Protein AF-A0A0S7EHU3-F1 (afdb_monomer)

Organism: NCBI:txid188132

Mean predicted aligned error: 14.18 Å

Secondary structure (DSSP, 8-state):
---------BTTBPPPHHHHHHHTT-TT-SSPPPP---HHHHHHHHHHHHHHH---EEEEEEEE-TT--SHHHHHT-----HHHHHHHHHH-EEEE-TT--S--TT--SSS-BTBSEEEEEEETTEEEEEEETTTSPP-SS-TT-HHHHHHHHT-SEEEEEE-S-TT-----GGGS--SS-EEEEE-S-----

Nearest PDB structures (foldseek):
  1srq-assembly2_C  TM=7.674E-01  e=7.556E-18  Homo sapiens
  1srq-assembly1_A  TM=7.261E-01  e=3.822E-17  Homo sapiens
  3brw-assembly1_A  TM=7.579E-01  e=2.199E-15  Homo sapiens
  6ssh-assembly1_A  TM=8.659E-01  e=1.624E-13  Thermochaetoides thermophila
  3brw-assembly3_C  TM=7.302E-01  e=1.832E-14  Homo sapiens

Structure (mmCIF, N/CA/C/O backbone):
data_AF-A0A0S7EHU3-F1
#
_entry.id   AF-A0A0S7EHU3-F1
#
loop_
_atom_site.group_PDB
_atom_site.id
_atom_site.type_symbol
_atom_site.label_atom_id
_atom_site.label_alt_id
_atom_site.label_comp_id
_atom_site.label_asym_id
_atom_site.label_entity_id
_atom_site.label_seq_id
_atom_site.pdbx_PDB_ins_code
_atom_site.Cartn_x
_atom_site.Cartn_y
_atom_site.Cartn_z
_atom_site.occupancy
_atom_site.B_iso_or_equiv
_atom_site.auth_seq_id
_atom_site.auth_comp_id
_atom_site.auth_asym_id
_atom_site.auth_atom_id
_atom_site.pdbx_PDB_model_num
ATOM 1 N N . GLY A 1 1 ? 2.668 16.933 -26.921 1.00 34.78 1 GLY A N 1
ATOM 2 C CA . GLY A 1 1 ? 2.572 15.826 -27.887 1.00 34.78 1 GLY A CA 1
ATOM 3 C C . GLY A 1 1 ? 3.973 15.394 -28.240 1.00 34.78 1 GLY A C 1
ATOM 4 O O . GLY A 1 1 ? 4.730 16.226 -28.718 1.00 34.78 1 GLY A O 1
ATOM 5 N N . THR A 1 2 ? 4.342 14.159 -27.922 1.00 33.97 2 THR A N 1
ATOM 6 C CA . THR A 1 2 ? 5.696 13.630 -28.143 1.00 33.97 2 THR A CA 1
ATOM 7 C C . THR A 1 2 ? 5.840 13.211 -29.603 1.00 33.97 2 THR A C 1
ATOM 9 O O . THR A 1 2 ? 5.026 12.436 -30.105 1.00 33.97 2 THR A O 1
ATOM 12 N N . LEU A 1 3 ? 6.841 13.743 -30.306 1.00 41.41 3 LEU A N 1
ATOM 13 C CA . LEU A 1 3 ? 7.109 13.380 -31.695 1.00 41.41 3 LEU A CA 1
ATOM 14 C C . LEU A 1 3 ? 7.864 12.044 -31.700 1.00 41.41 3 LEU A C 1
ATOM 16 O O . LEU A 1 3 ? 9.042 11.993 -31.357 1.00 41.41 3 LEU A O 1
ATOM 20 N N . LYS A 1 4 ? 7.185 10.945 -32.042 1.00 47.75 4 LYS A N 1
ATOM 21 C CA . LYS A 1 4 ? 7.830 9.634 -32.192 1.00 47.75 4 LYS A CA 1
ATOM 22 C C . LYS A 1 4 ? 8.586 9.612 -33.522 1.00 47.75 4 LYS A C 1
ATOM 24 O O . LYS A 1 4 ? 7.999 9.369 -34.574 1.00 47.75 4 LYS A O 1
ATOM 29 N N . ILE A 1 5 ? 9.881 9.908 -33.482 1.00 59.03 5 ILE A N 1
ATOM 30 C CA . ILE A 1 5 ? 10.769 9.772 -34.641 1.00 59.03 5 ILE A CA 1
ATOM 31 C C . ILE A 1 5 ? 11.189 8.305 -34.703 1.00 59.03 5 ILE A C 1
ATOM 33 O O . ILE A 1 5 ? 11.862 7.812 -33.805 1.00 59.03 5 ILE A O 1
ATOM 37 N N . SER A 1 6 ? 10.749 7.593 -35.738 1.00 54.97 6 SER A N 1
ATOM 38 C CA . SER A 1 6 ? 11.141 6.203 -35.982 1.00 54.97 6 SER A CA 1
ATOM 39 C C . SER A 1 6 ? 11.985 6.137 -37.248 1.00 54.97 6 SER A C 1
ATOM 41 O O . SER A 1 6 ? 11.599 6.659 -38.294 1.00 54.97 6 SER A O 1
ATOM 43 N N . LEU A 1 7 ? 13.165 5.528 -37.141 1.00 63.34 7 LEU A N 1
ATOM 44 C CA . LEU A 1 7 ? 14.037 5.285 -38.283 1.00 63.34 7 LEU A CA 1
ATOM 45 C C . LEU A 1 7 ? 13.820 3.856 -38.780 1.00 63.34 7 LEU A C 1
ATOM 47 O O . LEU A 1 7 ? 13.763 2.937 -37.962 1.00 63.34 7 LEU A O 1
ATOM 51 N N . PRO A 1 8 ? 13.703 3.638 -40.098 1.00 60.06 8 PRO A N 1
ATOM 52 C CA . PRO A 1 8 ? 13.542 2.300 -40.642 1.00 60.06 8 PRO A CA 1
ATOM 53 C C . PRO A 1 8 ? 14.805 1.477 -40.367 1.00 60.06 8 PRO A C 1
ATOM 55 O O . PRO A 1 8 ? 15.879 1.761 -40.901 1.00 60.06 8 PRO A O 1
ATOM 58 N N . TYR A 1 9 ? 14.670 0.450 -39.530 1.00 60.47 9 TYR A N 1
ATOM 59 C CA . TYR A 1 9 ? 15.732 -0.510 -39.260 1.00 60.47 9 TYR A CA 1
ATOM 60 C C . TYR A 1 9 ? 15.777 -1.559 -40.376 1.00 60.47 9 TYR A C 1
ATOM 62 O O . TYR A 1 9 ? 14.775 -2.213 -40.664 1.00 60.47 9 TYR A O 1
ATOM 70 N N . SER A 1 10 ? 16.942 -1.724 -41.005 1.00 63.16 10 SER A N 1
ATOM 71 C CA . SER A 1 10 ? 17.209 -2.825 -41.930 1.00 63.16 10 SER A CA 1
ATOM 72 C C . SER A 1 10 ? 18.487 -3.544 -41.498 1.00 63.16 10 SER A C 1
ATOM 74 O O . SER A 1 10 ? 19.539 -2.904 -41.439 1.00 63.16 10 SER A O 1
ATOM 76 N N . PRO A 1 11 ? 18.446 -4.862 -41.247 1.00 57.62 11 PRO A N 1
ATOM 77 C CA . PRO A 1 11 ? 19.604 -5.612 -40.760 1.00 57.62 11 PRO A CA 1
ATOM 78 C C . PRO A 1 11 ? 20.763 -5.674 -41.769 1.00 57.62 11 PRO A C 1
ATOM 80 O O . PRO A 1 11 ? 21.893 -5.964 -41.391 1.00 57.62 11 PRO A O 1
ATOM 83 N N . THR A 1 12 ? 20.514 -5.376 -43.047 1.00 66.62 12 THR A N 1
ATOM 84 C CA . THR A 1 12 ? 21.532 -5.364 -44.111 1.00 66.62 12 THR A CA 1
ATOM 85 C C . THR A 1 12 ? 22.048 -3.969 -44.456 1.00 66.62 12 THR A C 1
ATOM 87 O O . THR A 1 12 ? 22.964 -3.843 -45.268 1.00 66.62 12 THR A O 1
ATOM 90 N N . LYS A 1 13 ? 21.475 -2.907 -43.873 1.00 63.84 13 LYS A N 1
ATOM 91 C CA . LYS A 1 13 ? 21.792 -1.522 -44.234 1.00 63.84 13 LYS A CA 1
ATOM 92 C C . LYS A 1 13 ? 22.143 -0.718 -42.988 1.00 63.84 13 LYS A C 1
ATOM 94 O O . LYS A 1 13 ? 21.270 -0.320 -42.225 1.00 63.84 13 LYS A O 1
ATOM 99 N N . THR A 1 14 ? 23.430 -0.441 -42.810 1.00 65.75 14 THR A N 1
ATOM 100 C CA . THR A 1 14 ? 23.908 0.465 -41.765 1.00 65.75 14 THR A CA 1
ATOM 101 C C . THR A 1 14 ? 23.472 1.896 -42.082 1.00 65.75 14 THR A C 1
ATOM 103 O O . THR A 1 14 ? 23.727 2.428 -43.165 1.00 65.75 14 THR A O 1
ATOM 106 N N . LEU A 1 15 ? 22.766 2.526 -41.142 1.00 66.94 15 LEU A N 1
ATOM 107 C CA . LEU A 1 15 ? 22.404 3.935 -41.246 1.00 66.94 15 LEU A CA 1
ATOM 108 C C . LEU A 1 15 ? 23.631 4.788 -40.921 1.00 66.94 15 LEU A C 1
ATOM 110 O O . LEU A 1 15 ? 24.285 4.588 -39.900 1.00 66.94 15 LEU A O 1
ATOM 114 N N . SER A 1 16 ? 23.946 5.752 -41.787 1.00 71.88 16 SER A N 1
ATOM 115 C CA . SER A 1 16 ? 25.001 6.719 -41.483 1.00 71.88 16 SER A CA 1
ATOM 116 C C . SER A 1 16 ? 24.527 7.693 -40.403 1.00 71.88 16 SER A C 1
ATOM 118 O O . SER A 1 16 ? 23.357 8.083 -40.388 1.00 71.88 16 SER A O 1
ATOM 120 N N . VAL A 1 17 ? 25.449 8.163 -39.559 1.00 67.25 17 VAL A N 1
ATOM 121 C CA . VAL A 1 17 ? 25.186 9.208 -38.551 1.00 67.25 17 VAL A CA 1
ATOM 122 C C . VAL A 1 17 ? 24.502 10.428 -39.187 1.00 67.25 17 VAL A C 1
ATOM 124 O O . VAL A 1 17 ? 23.547 10.969 -38.641 1.00 67.25 17 VAL A O 1
ATOM 127 N N . LYS A 1 18 ? 24.908 10.804 -40.406 1.00 68.75 18 LYS A N 1
ATOM 128 C CA . LYS A 1 18 ? 24.307 11.910 -41.165 1.00 68.75 18 LYS A CA 1
ATOM 129 C C . LYS A 1 18 ? 22.832 11.667 -41.511 1.00 68.75 18 LYS A C 1
ATOM 131 O O . LYS A 1 18 ? 22.027 12.590 -41.440 1.00 68.75 18 LYS A O 1
ATOM 136 N N . SER A 1 19 ? 22.474 10.436 -41.871 1.00 69.44 19 SER A N 1
ATOM 137 C CA . SER A 1 19 ? 21.094 10.050 -42.195 1.00 69.44 19 SER A CA 1
ATOM 138 C C . SER A 1 19 ? 20.192 10.053 -40.958 1.00 69.44 19 SER A C 1
ATOM 140 O O . SER A 1 19 ? 19.049 10.490 -41.043 1.00 69.44 19 SER A O 1
ATOM 142 N N . ILE A 1 20 ? 20.720 9.608 -39.814 1.00 71.94 20 ILE A N 1
ATOM 143 C CA . ILE A 1 20 ? 20.025 9.609 -38.518 1.00 71.94 20 ILE A CA 1
ATOM 144 C C . ILE A 1 20 ? 19.728 11.051 -38.079 1.00 71.94 20 ILE A C 1
ATOM 146 O O . ILE A 1 20 ? 18.589 11.384 -37.766 1.00 71.94 20 ILE A O 1
ATOM 150 N N . LEU A 1 21 ? 20.736 11.928 -38.126 1.00 70.56 21 LEU A N 1
ATOM 151 C CA . LEU A 1 21 ? 2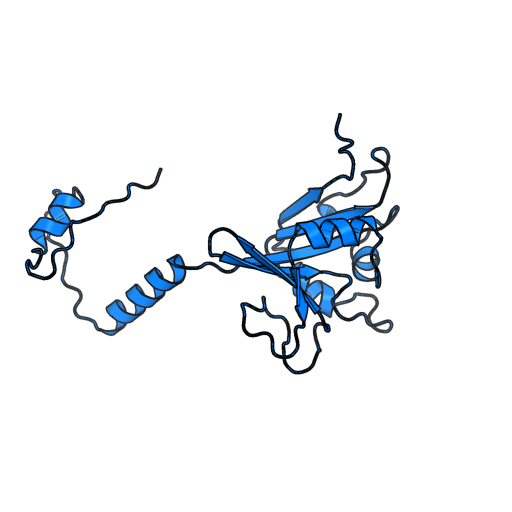0.616 13.327 -37.697 1.00 70.56 21 LEU A CA 1
ATOM 152 C C . LEU A 1 21 ? 19.673 14.148 -38.585 1.00 70.56 21 LEU A C 1
ATOM 154 O O . LEU A 1 21 ? 18.888 14.945 -38.076 1.00 70.56 21 LEU A O 1
ATOM 158 N N . SER A 1 22 ? 19.716 13.927 -39.901 1.00 70.56 22 SER A N 1
ATOM 159 C CA . SER A 1 22 ? 18.818 14.601 -40.846 1.00 70.56 22 SER A CA 1
ATOM 160 C C . SER A 1 22 ? 17.351 14.236 -40.590 1.00 70.56 22 SER A C 1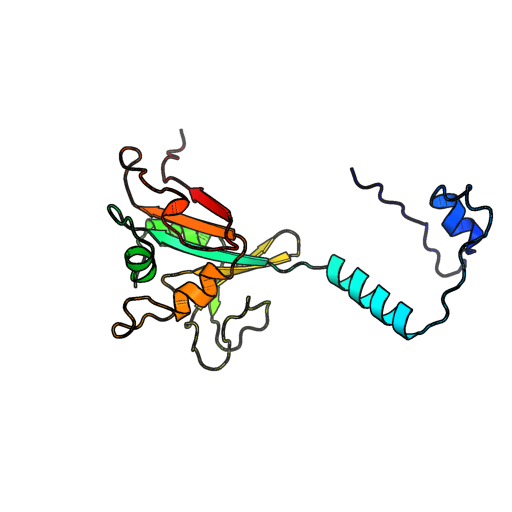
ATOM 162 O O . SER A 1 22 ? 16.487 15.107 -40.579 1.00 70.56 22 SER A O 1
ATOM 164 N N . ALA A 1 23 ? 17.064 12.971 -40.272 1.00 70.38 23 ALA A N 1
ATOM 165 C CA . ALA A 1 23 ? 15.715 12.533 -39.917 1.00 70.38 23 ALA A CA 1
ATOM 166 C C . ALA A 1 23 ? 15.222 13.076 -38.558 1.00 70.38 23 ALA A C 1
ATOM 168 O O . ALA A 1 23 ? 14.020 13.092 -38.301 1.00 70.38 23 ALA A O 1
ATOM 169 N N . MET A 1 24 ? 16.132 13.564 -37.709 1.00 67.94 24 MET A N 1
ATOM 170 C CA . MET A 1 24 ? 15.817 14.269 -36.464 1.00 67.94 24 MET A CA 1
ATOM 171 C C . MET A 1 24 ? 15.656 15.793 -36.644 1.00 67.94 24 MET A C 1
ATOM 173 O O . MET A 1 24 ? 15.546 16.507 -35.650 1.00 67.94 24 MET A O 1
ATOM 177 N N . ASN A 1 25 ? 15.635 16.311 -37.885 1.00 66.75 25 ASN A N 1
ATOM 178 C CA . ASN A 1 25 ? 15.625 17.751 -38.201 1.00 66.75 25 ASN A CA 1
ATOM 179 C C . ASN A 1 25 ? 16.792 18.532 -37.553 1.00 66.75 25 ASN A C 1
ATOM 181 O O . ASN A 1 25 ? 16.680 19.726 -37.260 1.00 66.75 25 ASN A O 1
ATOM 185 N N . MET A 1 26 ? 17.935 17.876 -37.325 1.00 62.19 26 MET A N 1
ATOM 186 C CA . MET A 1 26 ? 19.118 18.464 -36.682 1.00 62.19 26 MET A CA 1
ATOM 187 C C . MET A 1 26 ? 20.068 19.133 -37.694 1.00 62.19 26 MET A C 1
ATOM 189 O O . MET A 1 26 ? 21.277 18.916 -37.662 1.00 62.19 26 MET A O 1
ATOM 193 N N . ASP A 1 27 ? 19.550 19.976 -38.592 1.00 57.69 27 ASP A N 1
ATOM 194 C CA . ASP A 1 27 ? 20.344 20.600 -39.670 1.00 57.69 27 ASP A CA 1
ATOM 195 C C . ASP A 1 27 ? 21.148 21.849 -39.231 1.00 57.69 27 ASP A C 1
ATOM 197 O O . ASP A 1 27 ? 21.844 22.459 -40.040 1.00 57.69 27 ASP A O 1
ATOM 201 N N . ARG A 1 28 ? 21.057 22.272 -37.958 1.00 56.81 28 ARG A N 1
ATOM 202 C CA . ARG A 1 28 ? 21.498 23.613 -37.499 1.00 56.81 28 ARG A CA 1
ATOM 203 C C . ARG A 1 28 ? 22.757 23.685 -36.626 1.00 56.81 28 ARG A C 1
ATOM 205 O O . ARG A 1 28 ? 23.086 24.771 -36.155 1.00 56.81 28 ARG A O 1
ATOM 212 N N . PHE A 1 29 ? 23.482 22.596 -36.388 1.00 57.06 29 PHE A N 1
ATOM 213 C CA . PHE A 1 29 ? 24.714 22.672 -35.590 1.00 57.06 29 PHE A CA 1
ATOM 214 C C . PHE A 1 29 ? 25.943 22.960 -36.471 1.00 57.06 29 PHE A C 1
ATOM 216 O O . PHE A 1 29 ? 26.382 22.100 -37.227 1.00 57.06 29 PHE A O 1
ATOM 223 N N . GLU A 1 30 ? 26.545 24.150 -36.329 1.00 55.94 30 GLU A N 1
ATOM 224 C CA . GLU A 1 30 ? 27.802 24.535 -37.013 1.00 55.94 30 GLU A CA 1
ATOM 225 C C . GLU A 1 30 ? 29.002 23.642 -36.640 1.00 55.94 30 GLU A C 1
ATOM 227 O O . GLU A 1 30 ? 29.988 23.559 -37.371 1.00 55.94 30 GLU A O 1
ATOM 232 N N . LYS A 1 31 ? 28.922 22.947 -35.500 1.00 59.84 31 LYS A N 1
ATOM 233 C CA . LYS A 1 31 ? 29.863 21.906 -35.078 1.00 59.84 31 LYS A CA 1
ATOM 234 C C . LYS A 1 31 ? 29.068 20.618 -34.927 1.00 59.84 31 LYS A C 1
ATOM 236 O O . LYS A 1 31 ? 28.220 20.540 -34.043 1.00 59.84 31 LYS A O 1
ATOM 241 N N . GLY A 1 32 ? 29.320 19.645 -35.803 1.00 59.12 32 GLY A N 1
ATOM 242 C CA . GLY A 1 32 ? 28.636 18.352 -35.775 1.00 59.12 32 GLY A CA 1
ATOM 243 C C . GLY A 1 32 ? 28.710 17.678 -34.396 1.00 59.12 32 GLY A C 1
ATOM 244 O O . GLY A 1 32 ? 29.596 18.005 -33.596 1.00 59.12 32 GLY A O 1
ATOM 245 N N . PRO A 1 33 ? 27.784 16.751 -34.096 1.00 59.66 33 PRO A N 1
ATOM 246 C CA . PRO A 1 33 ? 27.787 16.046 -32.822 1.00 59.66 33 PRO A CA 1
ATOM 247 C C . PRO A 1 33 ? 29.137 15.364 -32.610 1.00 59.66 33 PRO A C 1
ATOM 249 O O . PRO A 1 33 ? 29.688 14.742 -33.521 1.00 59.66 33 PRO A O 1
ATOM 252 N N . ARG A 1 34 ? 29.693 15.526 -31.408 1.00 67.25 34 ARG A N 1
ATOM 253 C CA . ARG A 1 34 ? 30.931 14.846 -31.034 1.00 67.25 34 ARG A CA 1
ATOM 254 C C . ARG A 1 34 ? 30.598 13.412 -30.682 1.00 67.25 34 ARG A C 1
ATOM 256 O O . ARG A 1 34 ? 29.720 13.166 -29.862 1.00 67.25 34 ARG A O 1
ATOM 263 N N . GLU A 1 35 ? 31.324 12.490 -31.289 1.00 66.00 35 GLU A N 1
ATOM 264 C CA . GLU A 1 35 ? 31.256 11.088 -30.922 1.00 66.00 35 GLU A CA 1
ATOM 265 C C . GLU A 1 35 ? 31.754 10.918 -29.482 1.00 66.00 35 GLU A C 1
ATOM 267 O O . GLU A 1 35 ? 32.859 11.343 -29.135 1.00 66.00 35 GLU A O 1
ATOM 272 N N . ILE A 1 36 ? 30.913 10.335 -28.628 1.00 69.44 36 ILE A N 1
ATOM 273 C CA . ILE A 1 36 ? 31.276 9.987 -27.257 1.00 69.44 36 ILE A CA 1
ATOM 274 C C . ILE A 1 36 ? 31.593 8.493 -27.245 1.00 69.44 36 ILE A C 1
ATOM 276 O O . ILE A 1 36 ? 30.702 7.650 -27.200 1.00 69.44 36 ILE A O 1
ATOM 280 N N . LEU A 1 37 ? 32.886 8.172 -27.289 1.00 72.62 37 LEU A N 1
ATOM 281 C CA . LEU A 1 37 ? 33.398 6.797 -27.246 1.00 72.62 37 LEU A CA 1
ATOM 282 C C . LEU A 1 37 ? 33.610 6.279 -25.816 1.00 72.62 37 LEU A C 1
ATOM 284 O O . LEU A 1 37 ? 34.194 5.216 -25.634 1.00 72.62 37 LEU A O 1
ATOM 288 N N . ASN A 1 38 ? 33.191 7.035 -24.795 1.00 81.19 38 ASN A N 1
ATOM 289 C CA . ASN A 1 38 ? 33.353 6.606 -23.412 1.00 81.19 38 ASN A CA 1
ATOM 290 C C . ASN A 1 38 ? 32.360 5.462 -23.109 1.00 81.19 38 ASN A C 1
ATOM 292 O O . ASN A 1 38 ? 31.150 5.711 -23.106 1.00 81.19 38 ASN A O 1
ATOM 296 N N . PRO A 1 39 ? 32.843 4.236 -22.837 1.00 75.56 39 PRO A N 1
ATOM 297 C CA . PRO A 1 39 ? 31.981 3.087 -22.575 1.00 75.56 39 PRO A CA 1
ATOM 298 C C . PRO A 1 39 ? 31.135 3.245 -21.303 1.00 75.56 39 PRO A C 1
ATOM 300 O O . PRO A 1 39 ? 30.056 2.663 -21.226 1.00 75.56 39 PRO A O 1
ATOM 303 N N . GLU A 1 40 ? 31.568 4.053 -20.327 1.00 79.88 40 GLU A N 1
ATOM 304 C CA . GLU A 1 40 ? 30.763 4.337 -19.131 1.00 79.88 40 GLU A CA 1
ATOM 305 C C . GLU A 1 40 ? 29.523 5.164 -19.478 1.00 79.88 40 GLU A C 1
ATOM 307 O O . GLU A 1 40 ? 28.430 4.840 -19.032 1.00 79.88 40 GLU A O 1
ATOM 312 N N . ILE A 1 41 ? 29.651 6.142 -20.381 1.00 81.25 41 ILE A N 1
ATOM 313 C CA . ILE A 1 41 ? 28.514 6.964 -20.824 1.00 81.25 41 ILE A CA 1
ATOM 314 C C . ILE A 1 41 ? 27.510 6.128 -21.627 1.00 81.25 41 ILE A C 1
ATOM 316 O O . ILE A 1 41 ? 26.307 6.336 -21.514 1.00 81.25 41 ILE A O 1
ATOM 320 N N . GLN A 1 42 ? 27.979 5.164 -22.423 1.00 74.69 42 GLN A N 1
ATOM 321 C CA . GLN A 1 42 ? 27.086 4.248 -23.143 1.00 74.69 42 GLN A CA 1
ATOM 322 C C . GLN A 1 42 ? 26.302 3.350 -22.182 1.00 74.69 42 GLN A C 1
ATOM 324 O O . GLN A 1 42 ? 25.115 3.114 -22.392 1.00 74.69 42 GLN A O 1
ATOM 329 N N . LYS A 1 43 ? 26.952 2.885 -21.110 1.00 76.19 43 LYS A N 1
ATOM 330 C CA . LYS A 1 43 ? 26.295 2.125 -20.048 1.00 76.19 43 LYS A CA 1
ATOM 331 C C . LYS A 1 43 ? 25.26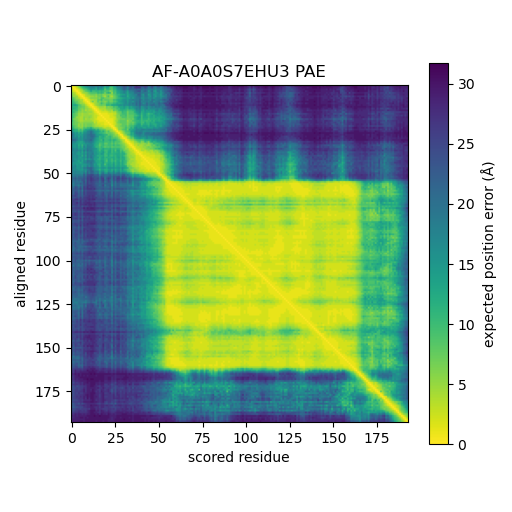9 2.981 -19.302 1.00 76.19 43 LYS A C 1
ATOM 333 O O . LYS A 1 43 ? 24.155 2.517 -19.089 1.00 76.19 43 LYS A O 1
ATOM 338 N N . ASP A 1 44 ? 25.612 4.220 -18.961 1.00 79.56 44 ASP A N 1
ATOM 339 C CA . ASP A 1 44 ? 24.700 5.146 -18.284 1.00 79.56 44 ASP A CA 1
ATOM 340 C C . ASP A 1 44 ? 23.490 5.501 -19.162 1.00 79.56 44 ASP A C 1
ATOM 342 O O . ASP A 1 44 ? 22.367 5.548 -18.670 1.00 79.56 44 ASP A O 1
ATOM 346 N N . LEU A 1 45 ? 23.688 5.687 -20.472 1.00 75.69 45 LEU A N 1
ATOM 347 C CA . LEU A 1 45 ? 22.600 5.913 -21.431 1.00 75.69 45 LEU A CA 1
ATOM 348 C C . LEU A 1 45 ? 21.662 4.709 -21.540 1.00 75.69 45 LEU A C 1
ATOM 350 O O . LEU A 1 45 ? 20.451 4.896 -21.552 1.00 75.69 45 LEU A O 1
ATOM 354 N N . LEU A 1 46 ? 22.207 3.491 -21.568 1.00 71.88 46 LEU A N 1
ATOM 355 C CA . LEU A 1 46 ? 21.399 2.271 -21.571 1.00 71.88 46 LEU A CA 1
ATOM 356 C C . LEU A 1 46 ? 20.551 2.167 -20.294 1.00 71.88 46 LEU A C 1
ATOM 358 O O . LEU A 1 46 ? 19.373 1.836 -20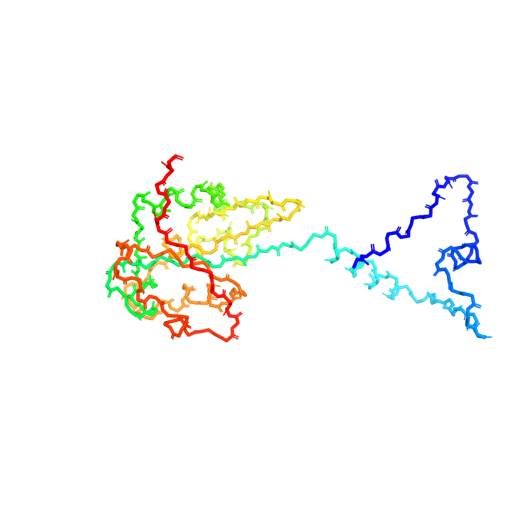.361 1.00 71.88 46 LEU A O 1
ATOM 362 N N . VAL A 1 47 ? 21.135 2.505 -19.138 1.00 72.06 47 VAL A N 1
ATOM 363 C CA . VAL A 1 47 ? 20.418 2.556 -17.854 1.00 72.06 47 VAL A CA 1
ATOM 364 C C . VAL A 1 47 ? 19.309 3.613 -17.880 1.00 72.06 47 VAL A C 1
ATOM 366 O O . VAL A 1 47 ? 18.229 3.362 -17.354 1.00 72.06 47 VAL A O 1
ATOM 369 N N . LEU A 1 48 ? 19.544 4.778 -18.492 1.00 67.44 48 LEU A N 1
ATOM 370 C CA . LEU A 1 48 ? 18.530 5.828 -18.642 1.00 67.44 48 LEU A CA 1
ATOM 371 C C . LEU A 1 48 ? 17.382 5.403 -19.573 1.00 67.44 48 LEU A C 1
ATOM 373 O O . LEU A 1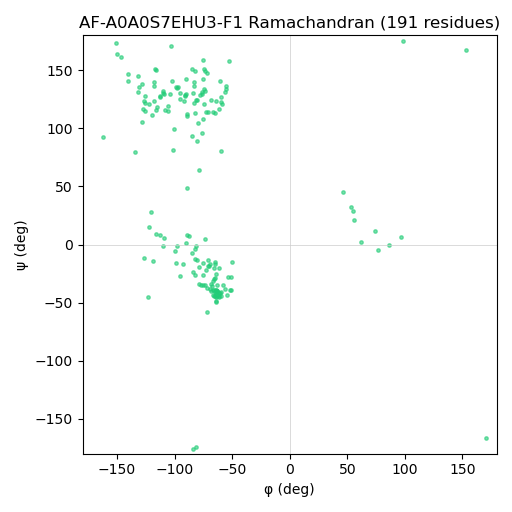 48 ? 16.223 5.619 -19.232 1.00 67.44 48 LEU A O 1
ATOM 377 N N . GLU A 1 49 ? 17.678 4.767 -20.710 1.00 65.00 49 GLU A N 1
ATOM 378 C CA . GLU A 1 49 ? 16.651 4.222 -21.614 1.00 65.00 49 GLU A CA 1
ATOM 379 C C . GLU A 1 49 ? 15.846 3.093 -20.947 1.00 65.00 49 GLU A C 1
ATOM 381 O O . GLU A 1 49 ? 14.626 3.026 -21.089 1.00 65.00 49 GLU A O 1
ATOM 386 N N . GLU A 1 50 ? 16.499 2.226 -20.171 1.00 61.44 50 GLU A N 1
ATOM 387 C CA . GLU A 1 50 ? 15.832 1.158 -19.419 1.00 61.44 50 GLU A CA 1
ATOM 388 C C . GLU A 1 50 ? 14.965 1.718 -18.275 1.00 61.44 50 GLU A C 1
ATOM 390 O O . GLU A 1 50 ? 13.874 1.206 -18.016 1.00 61.44 50 GLU A O 1
ATOM 395 N N . GLN A 1 51 ? 15.379 2.829 -17.649 1.00 55.44 51 GLN A N 1
ATOM 396 C CA . GLN A 1 51 ? 14.560 3.575 -16.685 1.00 55.44 51 GLN A CA 1
ATOM 397 C C . GLN A 1 51 ? 13.301 4.195 -17.314 1.00 55.44 51 GLN A C 1
ATOM 399 O O . GLN A 1 51 ? 12.287 4.317 -16.625 1.00 55.44 51 GLN A O 1
ATOM 404 N N . GLU A 1 52 ? 13.322 4.544 -18.604 1.00 54.88 52 GLU A N 1
ATOM 405 C CA . GLU A 1 52 ? 12.116 4.955 -19.339 1.00 54.88 52 GLU A CA 1
ATOM 406 C C . GLU A 1 52 ? 11.196 3.764 -19.693 1.00 54.88 52 GLU A C 1
ATOM 408 O O . GLU A 1 52 ? 10.020 3.969 -20.002 1.00 54.88 52 GLU A O 1
ATOM 413 N N . GLY A 1 53 ? 11.696 2.521 -19.623 1.00 51.28 53 GLY A N 1
ATOM 414 C CA . GLY A 1 53 ? 11.039 1.315 -20.144 1.00 51.28 53 GLY A CA 1
ATOM 415 C C . GLY A 1 53 ? 10.002 0.638 -19.239 1.00 51.28 53 GLY A C 1
ATOM 416 O O . GLY A 1 53 ? 9.114 -0.038 -19.752 1.00 51.28 53 GLY A O 1
ATOM 417 N N . SER A 1 54 ? 10.057 0.819 -17.917 1.00 55.91 54 SER A N 1
ATOM 418 C CA . SER A 1 54 ? 8.996 0.365 -17.003 1.00 55.91 54 SER A CA 1
ATOM 419 C C . SER A 1 54 ? 9.099 1.078 -15.660 1.00 55.91 54 SER A C 1
ATOM 421 O O . SER A 1 54 ? 9.810 0.653 -14.748 1.00 55.91 54 SER A O 1
ATOM 423 N N . VAL A 1 55 ? 8.378 2.188 -15.519 1.00 76.00 55 VAL A N 1
ATOM 424 C CA . VAL A 1 55 ? 8.228 2.835 -14.214 1.00 76.00 55 VAL A CA 1
ATOM 425 C C . VAL A 1 55 ? 7.242 1.994 -13.406 1.00 76.00 55 VAL A C 1
ATOM 427 O O . VAL A 1 55 ? 6.059 1.955 -13.726 1.00 76.00 55 VAL A O 1
ATOM 430 N N . ASN A 1 56 ? 7.723 1.275 -12.397 1.00 89.12 56 ASN A N 1
ATOM 431 C CA . ASN A 1 56 ? 6.851 0.582 -11.454 1.00 89.12 56 ASN A CA 1
ATOM 432 C C . ASN A 1 56 ? 6.392 1.566 -10.375 1.00 89.12 56 ASN A C 1
ATOM 434 O O . ASN A 1 56 ? 7.175 2.395 -9.902 1.00 89.12 56 ASN A O 1
ATOM 438 N N . PHE A 1 57 ? 5.128 1.473 -9.977 1.00 91.31 57 PHE A N 1
ATOM 439 C CA . PHE A 1 57 ? 4.507 2.426 -9.067 1.00 91.31 57 PHE A CA 1
ATOM 440 C C . PHE A 1 57 ? 4.097 1.768 -7.760 1.00 91.31 57 PHE A C 1
ATOM 442 O O . PHE A 1 57 ? 3.745 0.590 -7.696 1.00 91.31 57 PHE A O 1
ATOM 449 N N . LYS A 1 58 ? 4.108 2.572 -6.704 1.00 94.12 58 LYS A N 1
ATOM 450 C CA . LYS A 1 58 ? 3.575 2.199 -5.403 1.00 94.12 58 LYS A CA 1
ATOM 451 C C . LYS A 1 58 ? 2.613 3.269 -4.915 1.00 94.12 58 LYS A C 1
ATOM 453 O O . LYS A 1 58 ? 2.878 4.462 -5.085 1.00 94.12 58 LYS A O 1
ATOM 458 N N . PHE A 1 59 ? 1.506 2.823 -4.344 1.00 95.00 59 PHE A N 1
ATOM 459 C CA . PHE A 1 59 ? 0.419 3.681 -3.900 1.00 95.00 59 PHE A CA 1
ATOM 460 C C . PHE A 1 59 ? 0.020 3.313 -2.480 1.00 95.00 59 PHE A C 1
ATOM 462 O O . PHE A 1 59 ? -0.165 2.137 -2.168 1.00 95.00 59 PHE A O 1
ATOM 469 N N . GLY A 1 60 ? -0.175 4.321 -1.640 1.00 96.06 60 GLY A N 1
ATOM 470 C CA . GLY A 1 60 ? -0.774 4.120 -0.332 1.00 96.06 60 GLY A CA 1
ATOM 471 C C . GLY A 1 60 ? -2.276 3.898 -0.469 1.00 96.06 60 GLY A C 1
ATOM 472 O O . GLY A 1 60 ? -2.925 4.560 -1.278 1.00 96.06 60 GLY A O 1
ATOM 473 N N . VAL A 1 61 ? -2.851 3.017 0.345 1.00 96.06 61 VAL A N 1
ATOM 474 C CA . VAL A 1 61 ? -4.305 2.899 0.507 1.00 96.06 61 VAL A CA 1
ATOM 475 C C . VAL A 1 61 ? -4.623 2.977 1.992 1.00 96.06 61 VAL A C 1
ATOM 477 O O . VAL A 1 61 ? -4.190 2.128 2.771 1.00 96.06 61 VAL A O 1
ATOM 480 N N . LEU A 1 62 ? -5.362 4.008 2.390 1.00 95.00 62 LEU A N 1
ATOM 481 C CA . LEU A 1 62 ? -5.736 4.264 3.774 1.00 95.00 62 LEU A CA 1
ATOM 482 C C . LEU A 1 62 ? -7.242 4.093 3.948 1.00 95.00 62 LEU A C 1
ATOM 484 O O . LEU A 1 62 ? -8.028 4.711 3.236 1.00 95.00 62 LEU A O 1
ATOM 488 N N . PHE A 1 63 ? -7.631 3.276 4.921 1.00 94.44 63 PHE A N 1
ATOM 489 C CA . PHE A 1 63 ? -9.024 3.116 5.319 1.00 94.44 63 PHE A CA 1
ATOM 490 C C . PHE A 1 63 ? -9.379 4.084 6.451 1.00 94.44 63 PHE A C 1
ATOM 492 O O . PHE A 1 63 ? -8.746 4.049 7.509 1.00 94.44 63 PHE A O 1
ATOM 499 N N . ALA A 1 64 ? -10.400 4.912 6.236 1.00 92.25 64 ALA A N 1
ATOM 500 C CA . ALA A 1 64 ? -10.946 5.842 7.215 1.00 92.25 64 ALA A CA 1
ATOM 501 C C . ALA A 1 64 ? -12.391 5.452 7.547 1.00 92.25 64 ALA A C 1
ATOM 503 O O . ALA A 1 64 ? -13.260 5.495 6.679 1.00 92.25 64 ALA A O 1
ATOM 504 N N . ARG A 1 65 ? -12.647 5.072 8.802 1.00 89.81 65 ARG A N 1
ATOM 505 C CA . ARG A 1 65 ? -14.003 4.793 9.295 1.00 89.81 65 ARG A CA 1
ATOM 506 C C . ARG A 1 65 ? -14.774 6.090 9.523 1.00 89.81 65 ARG A C 1
ATOM 508 O O . ARG A 1 65 ? -14.165 7.139 9.749 1.00 89.81 65 ARG A O 1
ATOM 515 N N . ASP A 1 66 ? -16.101 5.994 9.542 1.00 86.62 66 ASP A N 1
ATOM 516 C CA . ASP A 1 66 ? -16.957 7.143 9.835 1.00 86.62 66 ASP A CA 1
ATOM 517 C C . ASP A 1 66 ? -16.588 7.778 11.187 1.00 86.62 66 ASP A C 1
ATOM 519 O O . ASP A 1 66 ? -16.301 7.094 12.175 1.00 86.62 66 ASP A O 1
ATOM 523 N N . GLY A 1 67 ? -16.539 9.108 11.204 1.00 83.56 67 GLY A N 1
ATOM 524 C CA . GLY A 1 67 ? -16.156 9.901 12.372 1.00 83.56 67 GLY A CA 1
ATOM 525 C C . GLY A 1 67 ? -14.657 9.965 12.704 1.00 83.56 67 GLY A C 1
ATOM 526 O O . GLY A 1 67 ? -14.299 10.726 13.603 1.00 83.56 67 GLY A O 1
ATOM 527 N N . GLN A 1 68 ? -13.767 9.243 12.010 1.00 88.00 68 GLN A N 1
ATOM 528 C CA . GLN A 1 68 ? -12.315 9.386 12.213 1.00 88.00 68 GLN A CA 1
ATOM 529 C C . GLN A 1 68 ? -11.794 10.685 11.586 1.00 88.00 68 GLN A C 1
ATOM 531 O O . GLN A 1 68 ? -12.116 11.011 10.444 1.00 88.00 68 GLN A O 1
ATOM 536 N N . LEU A 1 69 ? -10.967 11.428 12.327 1.00 81.25 69 LEU A N 1
ATOM 537 C CA . LEU A 1 69 ? -10.481 12.756 11.914 1.00 81.25 69 LEU A CA 1
ATOM 538 C C . LEU A 1 69 ? -8.955 12.882 11.947 1.00 81.25 69 LEU A C 1
ATOM 540 O O . LEU A 1 69 ? -8.409 13.868 11.446 1.00 81.25 69 LEU A O 1
ATOM 544 N N . THR A 1 70 ? -8.263 11.911 12.543 1.00 84.12 70 THR A N 1
ATOM 545 C CA . THR A 1 70 ? -6.805 11.920 12.693 1.00 84.12 70 THR A CA 1
ATOM 546 C C . THR A 1 70 ? -6.152 10.763 11.945 1.00 84.12 70 THR A C 1
ATOM 548 O O . THR A 1 70 ? -6.735 9.692 11.776 1.00 84.12 70 THR A O 1
ATOM 551 N N . ASP A 1 71 ? -4.913 10.966 11.500 1.00 85.62 71 ASP A N 1
ATOM 552 C CA . ASP A 1 71 ? -4.110 9.912 10.880 1.00 85.62 71 ASP A CA 1
ATOM 553 C C . ASP A 1 71 ? -3.880 8.736 11.837 1.00 85.62 71 ASP A C 1
ATOM 555 O O . ASP A 1 71 ? -4.017 7.589 11.426 1.00 85.62 71 ASP A O 1
ATOM 559 N N . ASP A 1 72 ? -3.601 8.998 13.114 1.00 86.31 72 ASP A N 1
ATOM 560 C CA . ASP A 1 72 ? -3.437 7.965 14.145 1.00 86.31 72 ASP A CA 1
ATOM 561 C C . ASP A 1 72 ? -4.645 7.020 14.241 1.00 86.31 72 ASP A C 1
ATOM 563 O O . ASP A 1 72 ? -4.468 5.801 14.323 1.00 86.31 72 ASP A O 1
ATOM 567 N N . GLU A 1 73 ? -5.868 7.557 14.189 1.00 89.81 73 GLU A N 1
ATOM 568 C CA . GLU A 1 73 ? -7.100 6.758 14.188 1.00 89.81 73 GLU A CA 1
ATOM 569 C C . GLU A 1 73 ? -7.200 5.890 12.931 1.00 89.81 73 GLU A C 1
ATOM 571 O O . GLU A 1 73 ? -7.422 4.682 13.034 1.00 89.81 73 GLU A O 1
ATOM 576 N N . MET A 1 74 ? -6.972 6.482 11.756 1.00 92.31 74 MET A N 1
ATOM 577 C CA . MET A 1 74 ? -7.059 5.779 10.472 1.00 92.31 74 MET A CA 1
ATOM 578 C C . MET A 1 74 ? -6.002 4.669 10.349 1.00 92.31 74 MET A C 1
ATOM 580 O O . MET A 1 74 ? -6.305 3.537 9.969 1.00 92.31 74 MET A O 1
ATOM 584 N N . PHE A 1 75 ? -4.750 4.950 10.728 1.00 93.00 75 PHE A N 1
ATOM 585 C CA . PHE A 1 75 ? -3.662 3.967 10.702 1.00 93.00 75 PHE A CA 1
ATOM 586 C C . PHE A 1 75 ? -3.816 2.868 11.757 1.00 93.00 75 PHE A C 1
ATOM 588 O O . PHE A 1 75 ? -3.206 1.808 11.604 1.00 93.00 75 PHE A O 1
ATOM 595 N N . SER A 1 76 ? -4.627 3.081 12.795 1.00 93.88 76 SER A N 1
ATOM 596 C CA . SER A 1 76 ? -4.925 2.073 13.819 1.00 93.88 76 SER A CA 1
ATOM 597 C C . SER A 1 76 ? -6.024 1.088 13.409 1.00 93.88 76 SER A C 1
ATOM 599 O O . SER A 1 76 ? -6.281 0.135 14.141 1.00 93.88 76 SER A O 1
ATOM 601 N N . ASN A 1 77 ? -6.659 1.266 12.246 1.00 94.50 77 ASN A N 1
ATOM 602 C CA . ASN A 1 77 ? -7.658 0.322 11.750 1.00 94.50 77 ASN A CA 1
ATOM 603 C C . ASN A 1 77 ? -7.007 -1.028 11.403 1.00 94.50 77 ASN A C 1
ATOM 605 O O . ASN A 1 77 ? -6.195 -1.130 10.482 1.00 94.50 77 ASN A O 1
ATOM 609 N N . GLU A 1 78 ? -7.357 -2.079 12.146 1.00 94.00 78 GLU A N 1
ATOM 610 C CA . GLU A 1 78 ? -6.871 -3.445 11.895 1.00 94.00 78 GLU A CA 1
ATOM 611 C C . GLU A 1 78 ? -7.621 -4.120 10.740 1.00 94.00 78 GLU A C 1
ATOM 613 O O . GLU A 1 78 ? -7.030 -4.874 9.976 1.00 94.00 78 GLU A O 1
ATOM 618 N N . THR A 1 79 ? -8.909 -3.816 10.585 1.00 93.56 79 THR A N 1
ATOM 619 C CA . THR A 1 79 ? -9.787 -4.421 9.578 1.00 93.56 79 THR A CA 1
ATOM 620 C C . THR A 1 79 ? -10.580 -3.362 8.821 1.00 93.56 79 THR A C 1
ATOM 622 O O . THR A 1 79 ? -10.970 -2.332 9.388 1.00 93.56 79 THR A O 1
ATOM 625 N N . GLY A 1 80 ? -10.810 -3.635 7.536 1.00 92.25 80 GLY A N 1
ATOM 626 C CA . GLY A 1 80 ? -11.704 -2.865 6.678 1.00 92.25 80 GLY A CA 1
ATOM 627 C C . GLY A 1 80 ? -13.161 -3.303 6.806 1.00 92.25 80 GLY A C 1
ATOM 628 O O . GLY A 1 80 ? -13.491 -4.169 7.619 1.00 92.25 80 GLY A O 1
ATOM 629 N N . SER A 1 81 ? -14.022 -2.698 5.993 1.00 93.31 81 SER A N 1
ATOM 630 C CA . SER A 1 81 ? -15.412 -3.117 5.804 1.00 93.31 81 SER A CA 1
ATOM 631 C C . SER A 1 81 ? -15.616 -3.875 4.493 1.00 93.31 81 SER A C 1
ATOM 633 O O . SER A 1 81 ? -14.750 -3.871 3.622 1.00 93.31 81 SER A O 1
ATOM 635 N N . GLU A 1 82 ? -16.794 -4.474 4.302 1.00 93.44 82 GLU A N 1
ATOM 636 C CA . GLU A 1 82 ? -17.114 -5.196 3.061 1.00 93.44 82 GLU A CA 1
ATOM 637 C C . GLU A 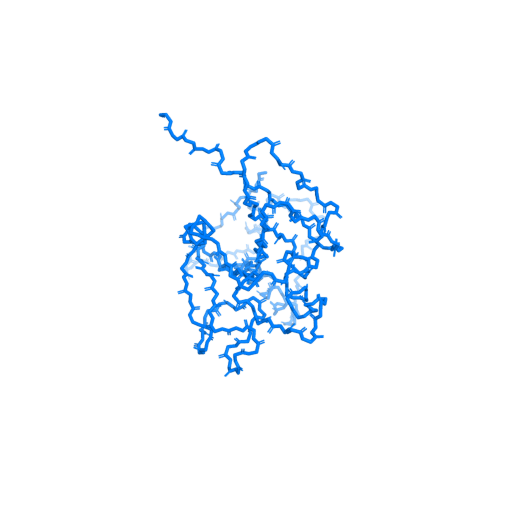1 82 ? -17.005 -4.312 1.810 1.00 93.44 82 GLU A C 1
ATOM 639 O O . GLU A 1 82 ? -16.623 -4.780 0.738 1.00 93.44 82 GLU A O 1
ATOM 644 N N . ASN A 1 83 ? -17.347 -3.027 1.923 1.00 89.56 83 ASN A N 1
ATOM 645 C CA . ASN A 1 83 ? -17.225 -2.091 0.808 1.00 89.56 83 ASN A CA 1
ATOM 646 C C . ASN A 1 83 ? -15.762 -1.732 0.540 1.00 89.56 83 ASN A C 1
ATOM 648 O O . ASN A 1 83 ? -15.377 -1.606 -0.622 1.00 89.56 83 ASN A O 1
ATOM 652 N N . PHE A 1 84 ? -14.942 -1.641 1.589 1.00 93.81 84 PHE A N 1
ATOM 653 C CA . PHE A 1 84 ? -13.501 -1.492 1.432 1.00 93.81 84 PHE A CA 1
ATOM 654 C C . PHE A 1 84 ? -12.890 -2.712 0.735 1.00 93.81 84 PHE A C 1
ATOM 656 O O . PHE A 1 84 ? -12.136 -2.548 -0.216 1.00 93.81 84 PHE A O 1
ATOM 663 N N . ASP A 1 85 ? -13.281 -3.927 1.119 1.00 93.69 85 ASP A N 1
ATOM 664 C CA . ASP A 1 85 ? -12.794 -5.152 0.476 1.00 93.69 85 ASP A CA 1
ATOM 665 C C . ASP A 1 85 ? -13.213 -5.227 -1.003 1.00 93.69 85 ASP A C 1
ATOM 667 O O . ASP A 1 85 ? -12.408 -5.577 -1.867 1.00 93.69 85 ASP A O 1
ATOM 671 N N . LYS A 1 86 ? -14.452 -4.832 -1.339 1.00 90.94 86 LYS A N 1
ATOM 672 C CA . LYS A 1 86 ? -14.892 -4.687 -2.742 1.00 90.94 86 LYS A CA 1
ATOM 673 C C . LYS A 1 86 ? -14.037 -3.675 -3.498 1.00 90.94 86 LYS A C 1
ATOM 675 O O . LYS A 1 86 ? -13.640 -3.954 -4.622 1.00 90.94 86 LYS A O 1
ATOM 680 N N . PHE A 1 87 ? -13.739 -2.530 -2.889 1.00 92.31 87 PHE A N 1
ATOM 681 C CA . PHE A 1 87 ? -12.869 -1.517 -3.475 1.00 92.31 87 PHE A CA 1
ATOM 682 C C . PHE A 1 87 ? -11.448 -2.046 -3.721 1.00 92.31 87 PHE A C 1
ATOM 684 O O . PHE A 1 87 ? -10.913 -1.857 -4.811 1.00 92.31 87 PHE A O 1
ATOM 691 N N . LEU A 1 88 ? -10.859 -2.771 -2.767 1.00 94.81 88 LEU A N 1
ATOM 692 C CA . LEU A 1 88 ? -9.540 -3.386 -2.938 1.00 94.81 88 LEU A CA 1
ATOM 693 C C . LEU A 1 88 ? -9.509 -4.366 -4.119 1.00 94.81 88 LEU A C 1
ATOM 695 O O . LEU A 1 88 ? -8.569 -4.324 -4.909 1.00 94.81 88 LEU A O 1
ATOM 699 N N . ASN A 1 89 ? -10.565 -5.164 -4.299 1.00 93.38 89 ASN A N 1
ATOM 700 C CA . ASN A 1 89 ? -10.695 -6.073 -5.444 1.00 93.38 89 ASN A CA 1
ATOM 701 C C . ASN A 1 89 ? -10.823 -5.345 -6.796 1.00 93.38 89 ASN A C 1
ATOM 703 O O . ASN A 1 89 ? -10.580 -5.943 -7.840 1.00 93.38 89 ASN A O 1
ATOM 707 N N . LEU A 1 90 ? -11.219 -4.066 -6.807 1.00 91.62 90 LEU A N 1
ATOM 708 C CA . LEU A 1 90 ? -11.231 -3.246 -8.024 1.00 91.62 90 LEU A CA 1
ATOM 709 C C . LEU A 1 90 ? -9.844 -2.666 -8.340 1.00 91.62 90 LEU A C 1
ATOM 711 O O . LEU A 1 90 ? -9.563 -2.372 -9.501 1.00 91.62 90 LEU A O 1
ATOM 715 N N . LEU A 1 91 ? -8.986 -2.485 -7.329 1.00 92.69 91 LEU A N 1
ATOM 716 C CA . LEU A 1 91 ? -7.622 -1.980 -7.511 1.00 92.69 91 LEU A CA 1
ATOM 717 C C . LEU A 1 91 ? -6.682 -3.036 -8.099 1.00 92.69 91 LEU A C 1
ATOM 719 O O . LEU A 1 91 ? -5.778 -2.690 -8.861 1.00 92.69 91 LEU A O 1
ATOM 723 N N . GLY A 1 92 ? -6.871 -4.305 -7.745 1.00 94.62 92 GLY A N 1
ATOM 724 C CA . GLY A 1 92 ? -6.022 -5.389 -8.219 1.00 94.62 92 GLY A CA 1
ATOM 725 C C . GLY A 1 92 ? -6.277 -6.713 -7.517 1.00 94.62 92 GLY A C 1
ATOM 726 O O . GLY A 1 92 ? -7.263 -6.885 -6.802 1.00 94.62 92 GLY A O 1
ATOM 727 N N . ASP A 1 93 ? -5.341 -7.634 -7.712 1.00 97.38 93 ASP A N 1
ATOM 728 C CA . ASP A 1 93 ? -5.375 -8.968 -7.135 1.00 97.38 93 ASP A CA 1
ATOM 729 C C . ASP A 1 93 ? -4.677 -8.994 -5.774 1.00 97.38 93 ASP A C 1
ATOM 731 O O . ASP A 1 93 ? -3.630 -8.371 -5.569 1.00 97.38 93 ASP A O 1
ATOM 735 N N . THR A 1 94 ? -5.227 -9.773 -4.845 1.00 97.88 94 THR A N 1
ATOM 736 C CA . THR A 1 94 ? -4.560 -10.068 -3.575 1.00 97.88 94 THR A CA 1
ATOM 737 C C . THR A 1 94 ? -3.420 -11.056 -3.803 1.00 97.88 94 THR A C 1
ATOM 739 O O . THR A 1 94 ? -3.640 -12.182 -4.251 1.00 97.88 94 THR A O 1
ATOM 742 N N . VAL A 1 95 ? -2.198 -10.655 -3.455 1.00 97.88 95 VAL A N 1
ATOM 743 C CA . VAL A 1 95 ? -0.981 -11.455 -3.627 1.00 97.88 95 VAL A CA 1
ATOM 744 C C . VAL A 1 95 ? -0.332 -11.763 -2.284 1.00 97.88 95 VAL A C 1
ATOM 746 O O . VAL A 1 95 ? -0.266 -10.906 -1.403 1.00 97.88 95 VAL A O 1
ATOM 749 N N . ALA A 1 96 ? 0.176 -12.987 -2.126 1.00 97.88 96 ALA A N 1
ATOM 750 C CA . ALA A 1 96 ? 0.994 -13.357 -0.975 1.00 97.88 96 ALA A CA 1
ATOM 751 C C . ALA A 1 96 ? 2.390 -12.732 -1.107 1.00 97.8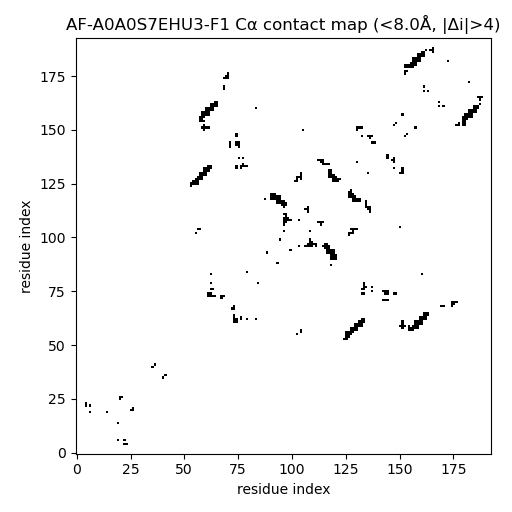8 96 ALA A C 1
ATOM 753 O O . ALA A 1 96 ? 3.024 -12.838 -2.158 1.00 97.88 96 ALA A O 1
ATOM 754 N N . LEU A 1 97 ? 2.874 -12.095 -0.040 1.00 97.56 97 LEU A N 1
ATOM 755 C CA . LEU A 1 97 ? 4.176 -11.426 -0.045 1.00 97.56 97 LEU A CA 1
ATOM 756 C C . LEU A 1 97 ? 5.332 -12.417 0.087 1.00 97.56 97 LEU A C 1
ATOM 758 O O . LEU A 1 97 ? 6.382 -12.229 -0.532 1.00 97.56 97 LEU A O 1
ATOM 762 N N . GLN A 1 98 ? 5.148 -13.492 0.851 1.00 97.25 98 GLN A N 1
ATOM 763 C CA . GLN A 1 98 ? 6.172 -14.512 1.019 1.00 97.25 98 GLN A CA 1
ATOM 764 C C . GLN A 1 98 ? 6.510 -15.169 -0.327 1.00 97.25 98 GLN A C 1
ATOM 766 O O . GLN A 1 98 ? 5.672 -15.807 -0.959 1.00 97.25 98 GLN A O 1
ATOM 771 N N . GLY A 1 99 ? 7.758 -15.013 -0.774 1.00 95.25 99 GLY A N 1
ATOM 772 C CA . GLY A 1 99 ? 8.209 -15.544 -2.062 1.00 95.25 99 GLY A CA 1
ATOM 773 C C . GLY A 1 99 ? 7.706 -14.777 -3.291 1.00 95.25 99 GLY A C 1
ATOM 774 O O . GLY A 1 99 ? 7.884 -15.269 -4.405 1.00 95.25 99 GLY A O 1
ATOM 775 N N . TRP A 1 100 ? 7.117 -13.585 -3.125 1.00 96.69 100 TRP A N 1
ATOM 776 C CA . TRP A 1 100 ? 6.667 -12.759 -4.248 1.00 96.69 100 TRP A CA 1
ATOM 777 C C . TRP A 1 100 ? 7.828 -12.398 -5.184 1.00 96.69 100 TRP A C 1
ATOM 779 O O . TRP A 1 100 ? 8.858 -11.875 -4.745 1.00 96.69 100 TRP A O 1
ATOM 789 N N . ALA A 1 101 ? 7.651 -12.685 -6.477 1.00 93.69 101 ALA A N 1
ATOM 790 C CA . ALA A 1 101 ? 8.675 -12.507 -7.509 1.00 93.69 101 ALA A CA 1
ATOM 791 C C . ALA A 1 101 ? 8.520 -11.212 -8.326 1.00 93.69 101 ALA A C 1
ATOM 793 O O . ALA A 1 101 ? 9.461 -10.823 -9.016 1.00 93.69 101 ALA A O 1
ATOM 794 N N . GLY A 1 102 ? 7.353 -10.561 -8.264 1.00 92.81 102 GLY A N 1
ATOM 795 C CA . GLY A 1 102 ? 7.087 -9.305 -8.967 1.00 92.81 102 GLY A CA 1
ATOM 796 C C . GLY A 1 102 ? 7.637 -8.079 -8.236 1.00 92.81 102 GLY A C 1
ATOM 797 O O . GLY A 1 102 ? 8.294 -8.176 -7.191 1.00 92.81 102 GLY A O 1
ATOM 798 N N . TYR A 1 103 ? 7.325 -6.892 -8.756 1.00 94.81 103 TYR A N 1
ATOM 799 C CA . TYR A 1 103 ? 7.608 -5.646 -8.054 1.00 94.81 103 TYR A CA 1
ATOM 800 C C . TYR A 1 103 ? 6.955 -5.645 -6.670 1.00 94.81 103 TYR A C 1
ATOM 802 O O . TYR A 1 103 ? 5.775 -5.949 -6.522 1.00 94.81 103 TYR A O 1
ATOM 810 N N . ARG A 1 104 ? 7.736 -5.299 -5.644 1.00 94.38 104 ARG A N 1
ATOM 811 C CA . ARG A 1 104 ? 7.328 -5.410 -4.234 1.00 94.38 104 ARG A CA 1
ATOM 812 C C . ARG A 1 104 ? 7.092 -4.080 -3.528 1.00 94.38 104 ARG A C 1
ATOM 814 O O . ARG A 1 104 ? 6.823 -4.086 -2.338 1.00 94.38 104 ARG A O 1
ATOM 821 N N . GLY A 1 105 ? 7.286 -2.935 -4.185 1.00 93.19 105 GLY A N 1
ATOM 822 C CA . GLY A 1 105 ? 7.026 -1.613 -3.581 1.00 93.19 105 GLY A CA 1
ATOM 823 C C . GLY A 1 105 ? 7.856 -1.239 -2.338 1.00 93.19 105 GLY A C 1
ATOM 824 O O . GLY A 1 105 ? 7.689 -0.150 -1.797 1.00 93.19 105 GLY A O 1
ATOM 825 N N . GLY A 1 106 ? 8.790 -2.091 -1.898 1.00 93.56 106 GLY A N 1
ATOM 826 C CA . GLY A 1 106 ? 9.493 -1.951 -0.617 1.00 93.56 106 GLY A CA 1
ATOM 827 C C . GLY A 1 106 ? 8.895 -2.779 0.529 1.00 93.56 106 GLY A C 1
ATOM 828 O O . GLY A 1 106 ? 9.356 -2.642 1.660 1.00 93.56 106 GLY A O 1
ATOM 829 N N . LEU A 1 107 ? 7.911 -3.635 0.244 1.00 96.31 107 LEU A N 1
ATOM 830 C CA . LEU A 1 107 ? 7.402 -4.653 1.160 1.00 96.31 107 LEU A CA 1
ATOM 831 C C . LEU A 1 107 ? 8.399 -5.816 1.308 1.00 96.31 107 LEU A C 1
ATOM 833 O O . LEU A 1 107 ? 9.166 -6.140 0.392 1.00 96.31 107 LEU A O 1
ATOM 837 N N . ASP A 1 108 ? 8.394 -6.429 2.485 1.00 95.94 108 ASP A N 1
ATOM 838 C CA . ASP A 1 108 ? 9.152 -7.627 2.812 1.00 95.94 108 ASP A CA 1
ATOM 839 C C . ASP A 1 108 ? 8.497 -8.863 2.196 1.00 95.94 108 ASP A C 1
ATOM 841 O O . ASP A 1 108 ? 7.302 -9.091 2.337 1.00 95.94 108 ASP A O 1
ATOM 845 N N . THR A 1 109 ? 9.313 -9.671 1.525 1.00 96.12 109 THR A N 1
ATOM 846 C CA . THR A 1 109 ? 8.888 -10.899 0.843 1.00 96.12 109 THR A CA 1
ATOM 847 C C . THR A 1 109 ? 9.514 -12.158 1.445 1.00 96.12 109 THR A C 1
ATOM 849 O O . THR A 1 109 ? 9.437 -13.237 0.854 1.00 96.12 109 THR A O 1
ATOM 852 N N . LYS A 1 110 ? 10.193 -12.028 2.595 1.00 94.25 110 LYS A N 1
ATOM 853 C CA . LYS A 1 110 ? 10.960 -13.114 3.221 1.00 94.25 110 LYS A CA 1
ATOM 854 C C . LYS A 1 110 ? 10.524 -13.432 4.645 1.00 94.25 110 LYS A C 1
ATOM 856 O O . LYS A 1 110 ? 10.444 -14.611 4.973 1.00 94.25 110 LYS A O 1
ATOM 861 N N . ASN A 1 111 ? 10.309 -12.412 5.477 1.00 94.38 111 ASN A N 1
ATOM 862 C CA . ASN A 1 111 ? 10.126 -12.580 6.922 1.00 94.38 111 ASN A CA 1
ATOM 863 C C . ASN A 1 111 ? 8.791 -12.016 7.438 1.00 94.38 111 ASN A C 1
ATOM 865 O O . ASN A 1 111 ? 8.656 -11.807 8.643 1.00 94.38 111 ASN A O 1
ATOM 869 N N . ASP A 1 112 ? 7.837 -11.731 6.548 1.00 93.06 112 ASP A N 1
ATOM 870 C CA . ASP A 1 112 ? 6.486 -11.244 6.865 1.00 93.06 112 ASP A CA 1
ATOM 871 C C . ASP A 1 112 ? 6.438 -9.953 7.710 1.00 93.06 112 ASP A C 1
ATOM 873 O O . ASP A 1 112 ? 5.424 -9.615 8.326 1.00 93.06 112 ASP A O 1
ATOM 877 N N . THR A 1 113 ? 7.526 -9.171 7.723 1.00 92.50 113 THR A N 1
ATOM 878 C CA . THR A 1 113 ? 7.637 -7.957 8.558 1.00 92.50 113 THR A CA 1
ATOM 879 C C . THR A 1 113 ? 6.760 -6.803 8.078 1.00 92.50 113 THR A C 1
ATOM 881 O O . THR A 1 113 ? 6.547 -5.844 8.817 1.00 92.50 113 THR A O 1
ATOM 884 N N . THR A 1 114 ? 6.219 -6.897 6.862 1.00 95.38 114 THR A N 1
ATOM 885 C CA . THR A 1 114 ? 5.293 -5.917 6.278 1.00 95.38 114 THR A CA 1
ATOM 886 C C . THR A 1 114 ? 3.945 -6.541 5.920 1.00 95.38 114 THR A C 1
ATOM 888 O O . THR A 1 114 ? 3.264 -6.049 5.025 1.00 95.38 114 THR A O 1
ATOM 891 N N . GLY A 1 115 ? 3.549 -7.601 6.627 1.00 95.06 115 GLY A N 1
ATOM 892 C CA . GLY A 1 115 ? 2.285 -8.299 6.411 1.00 95.06 115 GLY A CA 1
ATOM 893 C C . GLY A 1 115 ? 2.453 -9.547 5.551 1.00 95.06 115 GLY A C 1
ATOM 894 O O . GLY A 1 115 ? 3.539 -9.841 5.057 1.00 95.06 115 GLY A O 1
ATOM 895 N N . LEU A 1 116 ? 1.360 -10.293 5.398 1.00 97.06 116 LEU A N 1
ATOM 896 C CA . LEU A 1 116 ? 1.338 -11.569 4.671 1.00 97.06 116 LEU A CA 1
ATOM 897 C C . LEU A 1 116 ? 0.910 -11.409 3.211 1.00 97.06 116 LEU A C 1
ATOM 899 O O . LEU A 1 116 ? 1.265 -12.219 2.357 1.00 97.06 116 LEU A O 1
ATOM 903 N N . GLN A 1 117 ? 0.122 -10.375 2.933 1.00 97.69 117 GLN A N 1
ATOM 904 C CA . GLN A 1 117 ? -0.497 -10.141 1.639 1.00 97.69 117 GLN A CA 1
ATOM 905 C C . GLN A 1 117 ? -0.609 -8.648 1.350 1.00 97.69 117 GLN A C 1
ATOM 907 O O . GLN A 1 117 ? -0.533 -7.816 2.254 1.00 97.69 117 GLN A O 1
ATOM 912 N N . SER A 1 118 ? -0.788 -8.325 0.079 1.00 98.12 118 SER A N 1
ATOM 913 C CA . SER A 1 118 ? -0.994 -6.970 -0.419 1.00 98.12 118 SER A CA 1
ATOM 914 C C . SER A 1 118 ? -1.837 -7.023 -1.697 1.00 98.12 118 SER A C 1
ATOM 916 O O . SER A 1 118 ? -2.131 -8.111 -2.191 1.00 98.12 118 SER A O 1
ATOM 918 N N . ILE A 1 119 ? -2.235 -5.864 -2.221 1.00 98.38 119 ILE A N 1
ATOM 919 C CA . ILE A 1 119 ? -2.916 -5.757 -3.512 1.00 98.38 119 ILE A CA 1
ATOM 920 C C . ILE A 1 119 ? -1.894 -5.361 -4.573 1.00 98.38 119 ILE A C 1
ATOM 922 O O . ILE A 1 119 ? -1.073 -4.464 -4.364 1.00 98.38 119 ILE A O 1
ATOM 926 N N . TYR A 1 120 ? -1.957 -6.023 -5.721 1.00 98.19 120 TYR A N 1
ATOM 927 C CA . TYR A 1 120 ? -1.050 -5.810 -6.837 1.00 98.19 120 TYR A CA 1
ATOM 928 C C . TYR A 1 120 ? -1.805 -5.863 -8.166 1.00 98.19 120 TYR A C 1
ATOM 930 O O . TYR A 1 120 ? -2.757 -6.622 -8.325 1.00 98.19 120 TYR A O 1
ATOM 938 N N . THR A 1 121 ? -1.368 -5.076 -9.147 1.00 96.19 121 THR A N 1
ATOM 939 C CA . THR A 1 121 ? -1.883 -5.168 -10.519 1.00 96.19 121 THR A CA 1
ATOM 940 C C . THR A 1 121 ? -0.823 -4.773 -11.541 1.00 96.19 121 THR A C 1
ATOM 942 O O . THR A 1 121 ? 0.176 -4.133 -11.208 1.00 96.19 121 THR A O 1
ATOM 945 N N . VAL A 1 122 ? -1.056 -5.123 -12.805 1.00 94.25 122 VAL A N 1
ATOM 946 C CA . VAL A 1 122 ? -0.274 -4.630 -13.942 1.00 94.25 122 VAL A CA 1
ATOM 947 C C . VAL A 1 122 ? -1.181 -3.787 -14.823 1.00 94.25 122 VAL A C 1
ATOM 949 O O . VAL A 1 122 ? -2.147 -4.287 -15.398 1.00 94.25 122 VAL A O 1
ATOM 952 N N . TYR A 1 123 ? -0.851 -2.506 -14.973 1.00 86.50 123 TYR A N 1
ATOM 953 C CA . TYR A 1 123 ? -1.619 -1.573 -15.790 1.00 86.50 123 TYR A CA 1
ATOM 954 C C . TYR A 1 123 ? -0.738 -0.954 -16.873 1.00 86.50 123 TYR A C 1
ATOM 956 O O . TYR A 1 123 ? 0.269 -0.318 -16.581 1.00 86.50 123 TYR A O 1
ATOM 964 N N . GLN A 1 124 ? -1.113 -1.148 -18.142 1.00 86.62 124 GLN A N 1
ATOM 965 C CA . GLN A 1 124 ? -0.371 -0.644 -19.310 1.00 86.62 124 GLN A CA 1
ATOM 966 C C . GLN A 1 124 ? 1.120 -1.042 -19.335 1.00 86.62 124 GLN A C 1
ATOM 968 O O . GLN A 1 124 ? 1.953 -0.307 -19.852 1.00 86.62 124 GLN A O 1
ATOM 973 N N . GLY A 1 125 ? 1.451 -2.220 -18.798 1.00 84.44 125 GLY A N 1
ATOM 974 C CA . GLY A 1 125 ? 2.830 -2.714 -18.714 1.00 84.44 125 GLY A CA 1
ATOM 975 C C . GLY A 1 125 ? 3.603 -2.239 -17.482 1.00 84.44 125 GLY A C 1
ATOM 976 O O . GLY A 1 125 ? 4.742 -2.652 -17.312 1.00 84.44 125 GLY A O 1
ATOM 977 N N . HIS A 1 126 ? 2.990 -1.435 -16.610 1.00 87.12 126 HIS A N 1
ATOM 978 C CA . HIS A 1 126 ? 3.574 -0.999 -15.346 1.00 87.12 126 HIS A CA 1
ATOM 979 C C . HIS A 1 126 ? 3.079 -1.860 -14.190 1.00 87.12 126 HIS A C 1
ATOM 981 O O . HIS A 1 126 ? 1.878 -2.108 -14.072 1.00 87.12 126 HIS A O 1
ATOM 987 N N . GLU A 1 127 ? 3.987 -2.277 -13.312 1.00 93.75 127 GLU A N 1
ATOM 988 C CA . GLU A 1 127 ? 3.627 -2.993 -12.091 1.00 93.75 127 GLU A CA 1
ATOM 989 C C . GLU A 1 127 ? 3.247 -2.007 -10.982 1.00 93.75 127 GLU A C 1
ATOM 991 O O . GLU A 1 127 ? 3.980 -1.054 -10.701 1.00 93.75 127 GLU A O 1
ATOM 996 N N . LEU A 1 128 ? 2.103 -2.239 -10.344 1.00 95.38 128 LEU A N 1
ATOM 997 C CA . LEU A 1 128 ? 1.558 -1.406 -9.278 1.00 95.38 128 LEU A CA 1
ATOM 998 C C . LEU A 1 128 ? 1.469 -2.224 -7.990 1.00 95.38 128 LEU A C 1
ATOM 1000 O O . LEU A 1 128 ? 0.798 -3.253 -7.953 1.00 95.38 128 LEU A O 1
ATOM 1004 N N . MET A 1 129 ? 2.112 -1.740 -6.928 1.00 97.62 129 MET A N 1
ATOM 1005 C CA . MET A 1 129 ? 2.023 -2.314 -5.582 1.00 97.62 129 MET A CA 1
ATOM 1006 C C . MET A 1 129 ? 1.255 -1.376 -4.645 1.00 97.62 129 MET A C 1
ATOM 1008 O O . MET A 1 129 ? 1.589 -0.194 -4.549 1.00 97.62 129 MET A O 1
ATOM 1012 N N . PHE A 1 130 ? 0.262 -1.888 -3.918 1.00 97.88 130 PHE A N 1
ATOM 1013 C CA . PHE A 1 130 ? -0.546 -1.081 -3.004 1.00 97.88 130 PHE A CA 1
ATOM 1014 C C . PHE A 1 130 ? -0.191 -1.340 -1.536 1.00 97.88 130 PHE A C 1
ATOM 1016 O O . PHE A 1 130 ? -0.385 -2.427 -0.990 1.00 97.88 130 PHE A O 1
ATOM 1023 N N . HIS A 1 131 ? 0.264 -0.306 -0.837 1.00 98.00 131 HIS A N 1
ATOM 1024 C CA . HIS A 1 131 ? 0.453 -0.345 0.607 1.00 98.00 131 HIS A CA 1
ATOM 1025 C C . HIS A 1 131 ? -0.889 -0.127 1.313 1.00 98.00 131 HIS A C 1
ATOM 1027 O O . HIS A 1 131 ? -1.272 1.001 1.619 1.00 98.00 131 HIS A O 1
ATOM 1033 N N . VAL A 1 132 ? -1.619 -1.215 1.557 1.00 97.75 132 VAL A N 1
ATOM 1034 C CA . VAL A 1 132 ? -2.938 -1.176 2.202 1.00 97.75 132 VAL A CA 1
ATOM 1035 C C . VAL A 1 132 ? -2.794 -1.119 3.722 1.00 97.75 132 VAL A C 1
ATOM 1037 O O . VAL A 1 132 ? -2.215 -2.016 4.333 1.00 97.75 132 VAL A O 1
ATOM 1040 N N . SER A 1 133 ? -3.352 -0.082 4.353 1.00 96.25 133 SER A N 1
ATOM 1041 C CA . SER A 1 133 ? -3.177 0.188 5.787 1.00 96.25 133 SER A CA 1
ATOM 1042 C C . SER A 1 133 ? -3.600 -0.975 6.682 1.00 96.25 133 SER A C 1
ATOM 1044 O O . SER A 1 133 ? -2.923 -1.252 7.667 1.00 96.25 133 SER A O 1
ATOM 1046 N N . THR A 1 134 ? -4.679 -1.677 6.333 1.00 96.50 134 THR A N 1
ATOM 1047 C CA . THR A 1 134 ? -5.207 -2.826 7.087 1.00 96.50 134 THR A CA 1
ATOM 1048 C C . THR A 1 134 ? -4.429 -4.124 6.846 1.00 96.50 134 THR A C 1
ATOM 1050 O O . THR A 1 134 ? -4.504 -5.026 7.671 1.00 96.50 134 THR A O 1
ATOM 1053 N N . MET A 1 135 ? -3.655 -4.226 5.758 1.00 97.12 135 MET A N 1
ATOM 1054 C CA . MET A 1 135 ? -2.837 -5.410 5.445 1.00 97.12 135 MET A CA 1
ATOM 1055 C C . MET A 1 135 ? -1.403 -5.309 5.984 1.00 97.12 135 MET A C 1
ATOM 1057 O O . MET A 1 135 ? -0.717 -6.323 6.115 1.00 97.12 135 MET A O 1
ATOM 1061 N N . LEU A 1 136 ? -0.951 -4.101 6.335 1.00 96.44 136 LEU A N 1
ATOM 1062 C CA . LEU A 1 136 ? 0.314 -3.888 7.036 1.00 96.44 136 LEU A CA 1
ATOM 1063 C C . LEU A 1 136 ? 0.195 -4.302 8.516 1.00 96.44 136 LEU A C 1
ATOM 1065 O O . LEU A 1 136 ? -0.880 -4.168 9.101 1.00 96.44 136 LEU A O 1
ATOM 1069 N N . PRO A 1 137 ? 1.276 -4.738 9.186 1.00 93.94 137 PRO A N 1
ATOM 1070 C CA . PRO A 1 137 ? 1.213 -5.162 10.581 1.00 93.94 137 PRO A CA 1
ATOM 1071 C C . PRO A 1 137 ? 0.757 -4.039 11.512 1.00 93.94 137 PRO A C 1
ATOM 1073 O O . PRO A 1 137 ? 1.134 -2.878 11.346 1.00 93.94 137 PRO A O 1
ATOM 1076 N N . TYR A 1 138 ? -0.064 -4.397 12.494 1.00 92.94 138 TYR A N 1
ATOM 1077 C CA . TYR A 1 138 ? -0.517 -3.517 13.566 1.00 92.94 138 TYR A CA 1
ATOM 1078 C C . TYR A 1 138 ? 0.256 -3.823 14.852 1.00 92.94 138 TYR A C 1
ATOM 1080 O O . TYR A 1 138 ? 0.486 -4.988 15.172 1.00 92.94 138 TYR A O 1
ATOM 1088 N N . SER A 1 139 ? 0.624 -2.792 15.616 1.00 90.06 139 SER A N 1
ATOM 1089 C CA . SER A 1 139 ? 1.190 -2.959 16.962 1.00 90.06 139 SER A CA 1
ATOM 1090 C C . SER A 1 139 ? 0.393 -2.153 17.979 1.00 90.06 139 SER A C 1
ATOM 1092 O O . SER A 1 139 ? 0.306 -0.931 17.880 1.00 90.06 139 SER A O 1
ATOM 1094 N N . LYS A 1 140 ? -0.149 -2.826 18.998 1.00 87.06 140 LYS A N 1
ATOM 1095 C CA . LYS A 1 140 ? -0.914 -2.188 20.087 1.00 87.06 140 LYS A CA 1
ATOM 1096 C C . LYS A 1 140 ? -0.044 -1.269 20.941 1.00 87.06 140 LYS A C 1
ATOM 1098 O O . LYS A 1 140 ? -0.519 -0.275 21.486 1.00 87.06 140 LYS A O 1
ATOM 1103 N N . GLU A 1 141 ? 1.237 -1.596 21.041 1.00 86.19 141 GLU A N 1
ATOM 1104 C CA . GLU A 1 141 ? 2.246 -0.872 21.807 1.00 86.19 141 GLU A CA 1
ATOM 1105 C C . GLU A 1 141 ? 2.658 0.426 21.097 1.00 86.19 141 GLU A C 1
ATOM 1107 O O . GLU A 1 141 ? 3.043 1.400 21.745 1.00 86.19 141 GLU A O 1
ATOM 1112 N N . ASN A 1 142 ? 2.532 0.471 19.767 1.00 84.88 142 ASN A N 1
ATOM 1113 C CA . ASN A 1 142 ? 2.881 1.619 18.943 1.00 84.88 142 ASN A CA 1
ATOM 1114 C C . ASN A 1 142 ? 1.639 2.419 18.530 1.00 84.88 142 ASN A C 1
ATOM 1116 O O . ASN A 1 142 ? 1.177 2.322 17.398 1.00 84.88 142 ASN A O 1
ATOM 1120 N N . LYS A 1 143 ? 1.131 3.282 19.416 1.00 82.88 143 LYS A N 1
ATOM 1121 C CA . LYS A 1 143 ? -0.053 4.124 19.130 1.00 82.88 143 LYS A CA 1
ATOM 1122 C C . LYS A 1 143 ? 0.055 4.964 17.850 1.00 82.88 143 LYS A C 1
ATOM 1124 O O . LYS A 1 143 ? -0.962 5.272 17.252 1.00 82.88 143 LYS A O 1
ATOM 1129 N N . GLN A 1 144 ? 1.271 5.326 17.441 1.00 82.81 144 GLN A N 1
ATOM 1130 C CA . GLN A 1 144 ? 1.532 6.125 16.240 1.00 82.81 144 GLN A CA 1
ATOM 1131 C C . GLN A 1 144 ? 1.605 5.284 14.957 1.00 82.81 144 GLN A C 1
ATOM 1133 O O . GLN A 1 144 ? 1.738 5.848 13.874 1.00 82.81 144 GLN A O 1
ATOM 1138 N N . GLN A 1 145 ? 1.587 3.949 15.063 1.00 89.75 145 GLN A N 1
ATOM 1139 C CA . GLN A 1 145 ? 1.695 3.014 13.937 1.00 89.75 145 GLN A CA 1
ATOM 1140 C C . GLN A 1 145 ? 2.819 3.388 12.956 1.00 89.75 145 GLN A C 1
ATOM 1142 O O . GLN A 1 145 ? 2.634 3.396 11.738 1.00 89.75 145 GLN A O 1
ATOM 1147 N N . VAL A 1 146 ? 3.998 3.721 13.501 1.00 88.62 146 VAL A N 1
ATOM 1148 C CA . VAL A 1 146 ? 5.135 4.291 12.750 1.00 88.62 146 VAL A CA 1
ATOM 1149 C C . VAL A 1 146 ? 5.497 3.466 11.517 1.00 88.62 146 VAL A C 1
ATOM 1151 O O . VAL A 1 146 ? 5.766 4.042 10.471 1.00 88.62 146 VAL A O 1
ATOM 1154 N N . GLU A 1 147 ? 5.452 2.136 11.598 1.00 89.12 147 GLU A N 1
ATOM 1155 C CA . GLU A 1 147 ? 5.771 1.274 10.455 1.00 89.12 147 GLU A CA 1
ATOM 1156 C C . GLU A 1 147 ? 4.746 1.432 9.321 1.00 89.12 147 GLU A C 1
ATOM 1158 O O . GLU A 1 147 ? 5.134 1.628 8.169 1.00 89.12 147 GLU A O 1
ATOM 1163 N N . ARG A 1 148 ? 3.442 1.467 9.633 1.00 93.94 148 ARG A N 1
ATOM 1164 C CA . ARG A 1 148 ? 2.386 1.724 8.638 1.00 93.94 148 ARG A CA 1
ATOM 1165 C C . ARG A 1 148 ? 2.551 3.105 8.002 1.00 93.94 148 ARG A C 1
ATOM 1167 O O . ARG A 1 148 ? 2.528 3.225 6.776 1.00 93.94 148 ARG A O 1
ATOM 1174 N N . LYS A 1 149 ? 2.811 4.128 8.826 1.00 90.56 149 LYS A N 1
ATOM 1175 C CA . LYS A 1 149 ? 3.097 5.496 8.364 1.00 90.56 149 LYS A CA 1
ATOM 1176 C C . LYS A 1 149 ? 4.375 5.574 7.529 1.00 90.56 149 LYS A C 1
ATOM 1178 O O . LYS A 1 149 ? 4.419 6.342 6.578 1.00 90.56 149 LYS A O 1
ATOM 1183 N N . ARG A 1 150 ? 5.405 4.780 7.832 1.00 92.06 150 ARG A N 1
ATOM 1184 C CA . ARG A 1 150 ? 6.652 4.737 7.055 1.00 92.06 150 ARG A CA 1
ATOM 1185 C C . ARG A 1 150 ? 6.411 4.206 5.648 1.00 92.06 150 ARG A C 1
ATOM 1187 O O . ARG A 1 150 ? 7.009 4.723 4.713 1.00 92.06 150 ARG A O 1
ATOM 1194 N N . HIS A 1 151 ? 5.582 3.179 5.483 1.00 90.75 151 HIS A N 1
ATOM 1195 C CA . HIS A 1 151 ? 5.283 2.653 4.151 1.00 90.75 151 HIS A CA 1
ATOM 1196 C C . HIS A 1 151 ? 4.385 3.620 3.372 1.00 90.75 151 HIS A C 1
ATOM 1198 O O . HIS A 1 151 ? 4.818 4.151 2.355 1.00 90.75 151 HIS A O 1
ATOM 1204 N N . ILE A 1 152 ? 3.205 3.941 3.908 1.00 91.44 152 ILE A N 1
ATOM 1205 C CA . ILE A 1 152 ? 2.195 4.757 3.212 1.00 91.44 152 ILE A CA 1
ATOM 1206 C C . ILE A 1 152 ? 2.599 6.237 3.112 1.00 91.44 152 ILE A C 1
ATOM 1208 O O . ILE A 1 152 ? 2.352 6.892 2.106 1.00 91.44 152 ILE A O 1
ATOM 1212 N N . GLY A 1 153 ? 3.243 6.796 4.136 1.00 85.00 153 GLY A N 1
ATOM 1213 C CA . GLY A 1 153 ? 3.677 8.198 4.148 1.00 85.00 153 GLY A CA 1
ATOM 1214 C C . GLY A 1 153 ? 4.850 8.493 3.209 1.00 85.00 153 GLY A C 1
ATOM 1215 O O . GLY A 1 153 ? 5.060 9.650 2.850 1.00 85.00 153 GLY A O 1
ATOM 1216 N N . ASN A 1 154 ? 5.590 7.462 2.785 1.00 87.50 154 ASN A N 1
ATOM 1217 C CA . ASN A 1 154 ? 6.632 7.572 1.760 1.00 87.50 154 ASN A CA 1
ATOM 1218 C C . ASN A 1 154 ? 6.101 7.329 0.339 1.00 87.50 154 ASN A C 1
ATOM 1220 O O . ASN A 1 154 ? 6.883 7.371 -0.617 1.00 87.50 154 ASN A O 1
ATOM 1224 N N . ASP A 1 155 ? 4.801 7.074 0.184 1.00 87.06 155 ASP A N 1
ATOM 1225 C CA . ASP A 1 155 ? 4.179 7.002 -1.127 1.00 87.06 155 ASP A CA 1
ATOM 1226 C C . ASP A 1 155 ? 3.829 8.407 -1.623 1.00 87.06 155 ASP A C 1
ATOM 1228 O O . ASP A 1 155 ? 3.313 9.264 -0.895 1.00 87.06 155 ASP A O 1
ATOM 1232 N N . ILE A 1 156 ? 4.123 8.638 -2.905 1.00 86.44 156 ILE A N 1
ATOM 1233 C CA . ILE A 1 156 ? 3.860 9.918 -3.574 1.00 86.44 156 ILE A CA 1
ATOM 1234 C C . ILE A 1 156 ? 2.351 10.158 -3.684 1.00 86.44 156 ILE A C 1
ATOM 1236 O O . ILE A 1 156 ? 1.895 11.299 -3.659 1.00 86.44 156 ILE A O 1
ATOM 1240 N N . VAL A 1 157 ? 1.563 9.091 -3.808 1.00 87.62 157 VAL A N 1
ATOM 1241 C CA . VAL A 1 157 ? 0.107 9.151 -3.927 1.00 87.62 157 VAL A CA 1
ATOM 1242 C C . VAL A 1 157 ? -0.515 8.162 -2.948 1.00 87.62 157 VAL A C 1
ATOM 1244 O O . VAL A 1 157 ? -0.129 6.993 -2.925 1.00 87.62 157 VAL A O 1
ATOM 1247 N N . THR A 1 158 ? -1.501 8.635 -2.185 1.00 90.75 158 THR A N 1
ATOM 1248 C CA . THR A 1 158 ? -2.283 7.815 -1.252 1.00 90.75 158 THR A CA 1
ATOM 1249 C C . THR A 1 158 ? -3.764 7.979 -1.551 1.00 90.75 158 THR A C 1
ATOM 1251 O O . THR A 1 158 ? -4.277 9.097 -1.621 1.00 90.75 158 THR A O 1
ATOM 1254 N N . ILE A 1 159 ? -4.445 6.854 -1.723 1.00 90.50 159 ILE A N 1
ATOM 1255 C CA . ILE A 1 159 ? -5.890 6.773 -1.892 1.00 90.50 159 ILE A CA 1
ATOM 1256 C C . ILE A 1 159 ? -6.507 6.611 -0.509 1.00 90.50 159 ILE A C 1
ATOM 1258 O O . ILE A 1 159 ? -6.091 5.740 0.256 1.00 90.50 159 ILE A O 1
ATOM 1262 N N . VAL A 1 160 ? -7.481 7.450 -0.179 1.00 90.38 160 VAL A N 1
ATOM 1263 C CA . VAL A 1 160 ? -8.205 7.351 1.090 1.00 90.38 160 VAL A CA 1
ATOM 1264 C C . VAL A 1 160 ? -9.608 6.858 0.796 1.00 90.38 160 VAL A C 1
ATOM 1266 O O . VAL A 1 160 ? -10.373 7.534 0.112 1.00 90.38 160 VAL A O 1
ATOM 1269 N N . PHE A 1 161 ? -9.930 5.673 1.308 1.00 90.00 161 PHE A N 1
ATOM 1270 C CA . PHE A 1 161 ? -11.289 5.157 1.294 1.00 90.00 161 PHE A CA 1
ATOM 1271 C C . PHE A 1 161 ? -11.981 5.619 2.568 1.00 90.00 161 PHE A C 1
ATOM 1273 O O . PHE A 1 161 ? -11.631 5.163 3.661 1.00 90.00 161 PHE A O 1
ATOM 1280 N N . GLN A 1 162 ? -12.939 6.529 2.423 1.00 87.25 162 GLN A N 1
ATOM 1281 C CA . GLN A 1 162 ? -13.753 6.994 3.533 1.00 87.25 162 GLN A CA 1
ATOM 1282 C C . GLN A 1 162 ? -15.064 6.214 3.593 1.00 87.25 162 GLN A C 1
ATOM 1284 O O . GLN A 1 162 ? -15.824 6.150 2.631 1.00 87.25 162 GLN A O 1
ATOM 1289 N N . GLU A 1 163 ? -15.329 5.631 4.751 1.00 83.12 163 GLU A N 1
ATOM 1290 C CA . GLU A 1 163 ? -16.599 5.008 5.078 1.00 83.12 163 GLU A CA 1
ATOM 1291 C C . GLU A 1 163 ? -17.535 6.037 5.730 1.00 83.12 163 GLU A C 1
ATOM 1293 O O . GLU A 1 163 ? -17.133 6.737 6.657 1.00 83.12 163 GLU A O 1
ATOM 1298 N N . GLY A 1 164 ? -18.767 6.141 5.227 1.00 71.88 164 GLY A N 1
ATOM 1299 C CA . GLY A 1 164 ? -19.783 7.101 5.672 1.00 71.88 164 GLY A CA 1
ATOM 1300 C C . GLY A 1 164 ? -20.776 7.444 4.553 1.00 71.88 164 GLY A C 1
ATOM 1301 O O . GLY A 1 164 ? -20.541 7.099 3.394 1.00 71.88 164 GLY A O 1
ATOM 1302 N N . ASP A 1 165 ? -21.882 8.105 4.902 1.00 58.25 165 ASP A N 1
ATOM 1303 C CA . ASP A 1 165 ? -22.871 8.619 3.941 1.00 58.25 165 ASP A CA 1
ATOM 1304 C C . ASP A 1 165 ? -22.459 10.010 3.416 1.00 58.25 165 ASP A C 1
ATOM 1306 O O . ASP A 1 165 ? -21.870 10.801 4.154 1.00 58.25 165 ASP A O 1
ATOM 1310 N N . ASP A 1 166 ? -22.851 10.355 2.179 1.00 55.31 166 ASP A N 1
ATOM 1311 C CA . ASP A 1 166 ? -22.502 11.595 1.439 1.00 55.31 166 ASP A CA 1
ATOM 1312 C C . ASP A 1 166 ? -22.713 12.919 2.215 1.00 55.31 166 ASP A C 1
ATOM 1314 O O . ASP A 1 166 ? -22.214 13.976 1.833 1.00 55.31 166 ASP A O 1
ATOM 1318 N N . THR A 1 167 ? -23.448 12.898 3.329 1.00 49.94 167 THR A N 1
ATOM 1319 C CA . THR A 1 167 ? -23.658 14.063 4.203 1.00 49.94 167 THR A CA 1
ATOM 1320 C C . THR A 1 167 ? -22.530 14.330 5.208 1.00 49.94 167 THR A C 1
ATOM 1322 O O . THR A 1 167 ? -22.516 15.404 5.812 1.00 49.94 167 THR A O 1
ATOM 1325 N N . SER A 1 168 ? -21.596 13.389 5.411 1.00 50.75 168 SER A N 1
ATOM 1326 C CA . SER A 1 168 ? -20.544 13.475 6.436 1.00 50.75 168 SER A CA 1
ATOM 1327 C C . SER A 1 168 ? -19.123 13.627 5.888 1.00 50.75 168 SER A C 1
ATOM 1329 O O . SER A 1 168 ? -18.193 13.600 6.700 1.00 50.75 168 SER A O 1
ATOM 1331 N N . SER A 1 169 ? -18.928 13.840 4.572 1.00 51.31 169 SER A N 1
ATOM 1332 C CA . SER A 1 169 ? -17.609 13.911 3.908 1.00 51.31 169 SER A CA 1
ATOM 1333 C C . SER A 1 169 ? -16.726 15.035 4.484 1.00 51.31 169 SER A C 1
ATOM 1335 O O . SER A 1 169 ? -16.624 16.154 3.974 1.00 51.31 169 SER A O 1
ATOM 1337 N N . SER A 1 170 ? -16.100 14.745 5.619 1.00 58.31 170 SER A N 1
ATOM 1338 C CA . SER A 1 170 ? -15.292 15.680 6.395 1.00 58.31 170 SER A CA 1
ATOM 1339 C C . SER A 1 170 ? -13.811 15.514 6.093 1.00 58.31 170 SER A C 1
ATOM 1341 O O . SER A 1 170 ? -13.011 16.267 6.650 1.00 58.31 170 SER A O 1
ATOM 1343 N N . PHE A 1 171 ? -13.431 14.563 5.228 1.00 56.25 171 PHE A N 1
ATOM 1344 C CA . PHE A 1 171 ? -12.036 14.323 4.902 1.00 56.25 171 PHE A CA 1
ATOM 1345 C C . PHE A 1 171 ? -11.395 15.573 4.298 1.00 56.25 171 PHE A C 1
ATOM 1347 O O . PHE A 1 171 ? -11.836 16.130 3.293 1.00 56.25 171 PHE A O 1
ATOM 1354 N N . LYS A 1 172 ? -10.323 16.031 4.941 1.00 59.66 172 LYS A N 1
ATOM 1355 C CA . LYS A 1 172 ? -9.494 17.135 4.465 1.00 59.66 172 LYS A CA 1
ATOM 1356 C C . LYS A 1 172 ? -8.093 16.593 4.224 1.00 59.66 172 LYS A C 1
ATOM 1358 O O . LYS A 1 172 ? -7.558 15.949 5.121 1.00 59.66 172 LYS A O 1
ATOM 1363 N N . PRO A 1 173 ? -7.429 16.942 3.109 1.00 57.56 173 PRO A N 1
ATOM 1364 C CA . PRO A 1 173 ? -6.032 16.571 2.873 1.00 57.56 173 PRO A CA 1
ATOM 1365 C C . PRO A 1 173 ? -5.085 16.909 4.037 1.00 57.56 173 PRO A C 1
ATOM 1367 O O . PRO A 1 173 ? -4.102 16.214 4.260 1.00 57.56 173 PRO A O 1
ATOM 1370 N N . SER A 1 174 ? -5.407 17.940 4.829 1.00 56.09 174 SER A N 1
ATOM 1371 C CA . SER A 1 174 ? -4.673 18.322 6.042 1.00 56.09 174 SER A CA 1
ATOM 1372 C C . SER A 1 174 ? -4.713 17.289 7.177 1.00 56.09 174 SER A C 1
ATOM 1374 O O . SER A 1 174 ? -3.945 17.425 8.125 1.00 56.09 174 SER A O 1
ATOM 1376 N N . MET A 1 175 ? -5.620 16.308 7.123 1.00 60.53 175 MET A N 1
ATOM 1377 C CA . MET A 1 175 ? -5.745 15.232 8.115 1.00 60.53 175 MET A CA 1
ATOM 1378 C C . MET A 1 175 ? -4.611 14.207 8.006 1.00 60.53 175 MET A C 1
ATOM 1380 O O . MET A 1 175 ? -4.314 13.537 8.988 1.00 60.53 175 MET A O 1
ATOM 1384 N N . ILE A 1 176 ? -3.942 14.113 6.849 1.00 58.09 176 ILE A N 1
ATOM 1385 C CA . ILE A 1 176 ? -2.773 13.251 6.651 1.00 58.09 176 ILE A CA 1
ATOM 1386 C C . ILE A 1 176 ? -1.520 14.122 6.619 1.00 58.09 176 ILE A C 1
ATOM 1388 O O . ILE A 1 176 ? -1.310 14.927 5.710 1.00 58.09 176 ILE A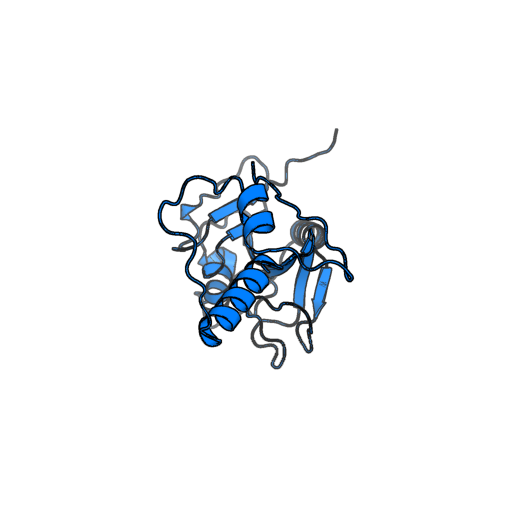 O 1
ATOM 1392 N N . ARG A 1 177 ? -0.649 13.950 7.616 1.00 52.38 177 ARG A N 1
ATOM 1393 C CA . ARG A 1 177 ? 0.630 14.661 7.694 1.00 52.38 177 ARG A CA 1
ATOM 1394 C C . ARG A 1 177 ? 1.692 13.918 6.879 1.00 52.38 177 ARG A C 1
ATOM 1396 O O . ARG A 1 177 ? 2.352 13.019 7.387 1.00 52.38 177 ARG A O 1
ATOM 1403 N N . SER A 1 178 ? 1.878 14.304 5.619 1.00 47.03 178 SER A N 1
ATOM 1404 C CA . SER A 1 178 ? 2.987 13.820 4.785 1.00 47.03 178 SER A CA 1
ATOM 1405 C C . SER A 1 178 ? 3.568 14.939 3.920 1.00 47.03 178 SER A C 1
ATOM 1407 O O . SER A 1 178 ? 2.835 15.770 3.389 1.00 47.03 178 SER A O 1
ATOM 1409 N N . HIS A 1 179 ? 4.896 14.958 3.770 1.00 47.38 179 HIS A N 1
ATOM 1410 C CA . HIS A 1 179 ? 5.609 15.903 2.901 1.00 47.38 179 HIS A CA 1
ATOM 1411 C C . HIS A 1 179 ? 5.597 15.496 1.418 1.00 47.38 179 HIS A C 1
ATOM 1413 O O . HIS A 1 179 ? 5.933 16.320 0.568 1.00 47.38 179 HIS A O 1
ATOM 1419 N N . PHE A 1 180 ? 5.212 14.254 1.102 1.00 42.16 180 PHE A N 1
ATOM 1420 C CA . PHE A 1 180 ? 5.349 13.676 -0.241 1.00 42.16 180 PHE A CA 1
ATOM 1421 C C . PHE A 1 180 ? 4.019 13.281 -0.895 1.00 42.16 180 PHE A C 1
ATOM 1423 O O . PHE A 1 180 ? 3.982 13.067 -2.104 1.00 42.16 180 PHE A O 1
ATOM 1430 N N . THR A 1 181 ? 2.929 13.222 -0.129 1.00 46.84 181 THR A N 1
ATOM 1431 C CA . THR A 1 181 ? 1.681 12.584 -0.562 1.00 46.84 181 THR A CA 1
ATOM 1432 C C . THR A 1 181 ? 0.712 13.550 -1.259 1.00 46.84 181 THR A C 1
ATOM 1434 O O . THR A 1 181 ? 0.330 14.587 -0.717 1.00 46.84 181 THR A O 1
ATOM 1437 N N . ARG A 1 182 ? 0.243 13.176 -2.454 1.00 55.28 182 ARG A N 1
ATOM 1438 C CA . ARG A 1 182 ? -0.965 13.703 -3.109 1.00 55.28 182 ARG A CA 1
ATOM 1439 C C . ARG A 1 182 ? -2.134 12.764 -2.795 1.00 55.28 182 ARG A C 1
ATOM 1441 O O . ARG A 1 182 ? -1.994 11.553 -2.940 1.00 55.28 182 ARG A O 1
ATOM 1448 N N . ILE A 1 183 ? -3.264 13.312 -2.351 1.00 56.66 183 ILE A N 1
ATOM 1449 C CA . ILE A 1 183 ? -4.398 12.515 -1.864 1.00 56.66 183 ILE A CA 1
ATOM 1450 C C . ILE A 1 183 ? -5.513 12.481 -2.908 1.00 56.66 183 ILE A C 1
ATOM 1452 O O . ILE A 1 183 ? -5.923 13.535 -3.397 1.00 56.66 183 ILE A O 1
ATOM 1456 N N . LEU A 1 184 ? -5.995 11.278 -3.224 1.00 54.69 184 LEU A N 1
ATOM 1457 C CA . LEU A 1 184 ? -7.193 11.045 -4.031 1.00 54.69 184 LEU A CA 1
ATOM 1458 C C . LEU A 1 184 ? -8.300 10.495 -3.123 1.00 54.69 184 LEU A C 1
ATOM 1460 O O . LEU A 1 184 ? -8.068 9.555 -2.362 1.00 54.69 184 LEU A O 1
ATOM 1464 N N . HIS A 1 185 ? -9.477 11.114 -3.200 1.00 51.47 185 HIS A N 1
ATOM 1465 C CA . HIS A 1 185 ? -10.663 10.796 -2.402 1.00 51.47 185 HIS A CA 1
ATOM 1466 C C . HIS A 1 185 ? -11.730 10.173 -3.305 1.00 51.47 185 HIS A C 1
ATOM 1468 O O . HIS A 1 185 ? -11.995 10.710 -4.382 1.00 51.47 185 HIS A O 1
ATOM 1474 N N . THR A 1 186 ? -12.319 9.055 -2.883 1.00 50.97 186 THR A N 1
ATOM 1475 C CA . THR A 1 186 ? -13.417 8.384 -3.595 1.00 50.97 186 THR A CA 1
ATOM 1476 C C . THR A 1 186 ? -14.601 8.204 -2.651 1.00 50.97 186 THR A C 1
ATOM 1478 O O . THR A 1 186 ? -14.488 7.455 -1.681 1.00 50.97 186 THR A O 1
ATOM 1481 N N . ASP A 1 187 ? -15.719 8.871 -2.941 1.00 54.06 187 ASP A N 1
ATOM 1482 C CA . ASP A 1 187 ? -16.987 8.687 -2.226 1.00 54.06 187 ASP A CA 1
ATOM 1483 C C . ASP A 1 187 ? -17.750 7.461 -2.753 1.00 54.06 187 ASP A C 1
ATOM 1485 O O . ASP A 1 187 ? -17.684 7.130 -3.940 1.00 54.06 187 ASP A O 1
ATOM 1489 N N . ASN A 1 188 ? -18.527 6.810 -1.881 1.00 47.75 188 ASN A N 1
ATOM 1490 C CA . ASN A 1 188 ? -19.392 5.670 -2.228 1.00 47.75 188 ASN A CA 1
ATOM 1491 C C . ASN A 1 188 ? -20.660 6.064 -3.024 1.00 47.75 188 ASN A C 1
ATOM 1493 O O . ASN A 1 188 ? -21.498 5.209 -3.324 1.00 47.75 188 ASN A O 1
ATOM 1497 N N . GLY A 1 189 ? -20.813 7.334 -3.404 1.00 43.91 189 GLY A N 1
ATOM 1498 C CA . GLY A 1 189 ? -21.959 7.861 -4.144 1.00 43.91 189 GLY A CA 1
ATOM 1499 C C . GLY A 1 189 ? -21.936 7.564 -5.650 1.00 43.91 189 GLY A C 1
ATOM 1500 O O . GLY A 1 189 ? -21.884 8.479 -6.467 1.00 43.91 189 GLY A O 1
ATOM 1501 N N . CYS A 1 190 ? -22.004 6.294 -6.054 1.00 37.53 190 CYS A N 1
ATOM 1502 C CA . CYS A 1 190 ? -22.416 5.917 -7.413 1.00 37.53 190 CYS A CA 1
ATOM 1503 C C . CYS A 1 190 ? -23.419 4.762 -7.356 1.00 37.53 190 CYS A C 1
ATOM 1505 O O . CYS A 1 190 ? -23.089 3.604 -7.605 1.00 37.53 190 CYS A O 1
ATOM 1507 N N . GLN A 1 191 ? -24.678 5.091 -7.055 1.00 33.84 191 GLN A N 1
ATOM 1508 C CA . GLN A 1 191 ? -25.780 4.263 -7.530 1.00 33.84 191 GLN A CA 1
ATOM 1509 C C . GLN A 1 191 ? -25.892 4.466 -9.044 1.00 33.84 191 GLN A C 1
ATOM 1511 O O . GLN A 1 191 ? -26.172 5.567 -9.516 1.00 33.84 191 GLN A O 1
ATOM 1516 N N . ALA A 1 192 ? -25.616 3.403 -9.797 1.00 32.34 192 ALA A N 1
ATOM 1517 C CA . ALA A 1 192 ? -25.929 3.333 -11.214 1.00 32.34 192 ALA A CA 1
ATOM 1518 C C . ALA A 1 192 ? -27.444 3.523 -11.402 1.00 32.34 192 ALA A C 1
ATOM 1520 O O . ALA A 1 192 ? -28.228 2.748 -10.853 1.00 32.34 192 ALA A O 1
ATOM 1521 N N . ASN A 1 193 ? -27.828 4.548 -12.165 1.00 31.67 193 ASN A N 1
ATOM 1522 C CA . ASN A 1 193 ? -29.112 4.584 -12.866 1.00 31.67 193 ASN A CA 1
ATOM 1523 C C . ASN A 1 193 ? -28.937 3.968 -14.252 1.00 31.67 193 ASN A C 1
ATOM 1525 O O . ASN A 1 193 ? -27.903 4.277 -14.890 1.00 31.67 193 ASN A O 1
#

Foldseek 3Di:
DDDPQDDDDDPVDDDDPVNVCVSVVNPPDPDDDDDDPPVVVVVVVVVVVVCVVEDAAEEEEWEAEFPDQAPLNRLQDQDDDPVVVVVLVVQADKDFLQVDP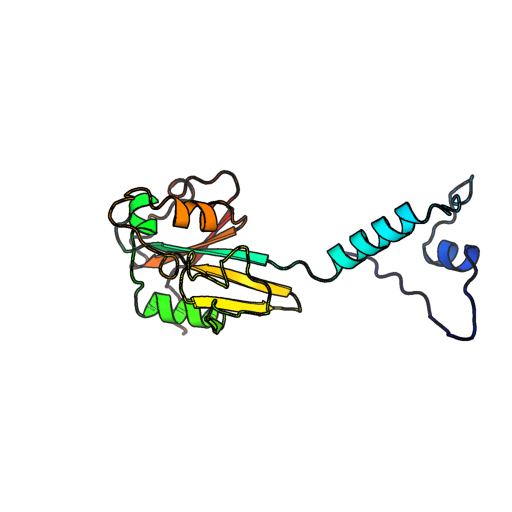DDALPDHNHPCQQAGIFGWDADPNYTYTYLYSNRGDHDPVCSNNVVSCVSNLPHLEYEYEYDDDPVRPPDDPVNDDHPRYDYDYDDPPDDDD

Solvent-accessible surface area (backbone atoms only — not comparable to full-atom values): 11815 Å² total; per-residue (Å²): 137,84,83,84,83,80,78,89,84,47,102,91,53,86,79,50,73,69,60,57,38,55,73,68,72,59,84,79,60,97,65,70,87,76,85,78,83,52,67,66,58,54,52,52,49,52,54,53,54,53,58,73,68,54,65,64,45,50,32,14,34,41,54,32,58,64,91,63,74,47,47,51,60,29,58,62,37,67,70,79,50,75,68,51,53,54,50,50,60,72,69,26,47,83,41,60,24,69,73,54,83,67,83,52,73,84,57,42,38,80,78,51,78,45,18,60,43,41,38,35,39,74,58,99,81,22,44,38,23,38,46,38,42,47,44,31,65,84,54,90,88,41,72,70,32,58,69,49,47,56,58,32,42,70,15,53,34,29,38,41,46,57,44,71,60,91,91,64,82,71,85,49,80,82,41,55,90,48,97,54,50,46,79,48,80,56,78,83,88,70,82,84,128

Sequence (193 aa):
GTLKISLPYSPTKTLSVKSILSAMNMDRFEKGPREILNPEIQKDLLVLEEQEGSVNFKFGVLFARDGQLTDDEMFSNETGSENFDKFLNLLGDTVALQGWAGYRGGLDTKNDTTGLQSIYTVYQGHELMFHVSTMLPYSKENKQQVERKRHIGNDIVTIVFQEGDDTSSSFKPSMIRSHFTRILHTDNGCQAN

Radius of gyration: 23.7 Å; Cα contacts (8 Å, |Δi|>4): 272; chains: 1; bounding box: 62×40×66 Å

pLDDT: mean 77.86, std 18.24, range [31.67, 98.38]

InterPro domains:
  IPR000331 Rap/Ran-GAP domain [PF02145] (74-183)
  IPR000331 Rap/Ran-GAP domain [PS50085] (45-193)
  IPR035974 Rap/Ran-GAP superfamily [G3DSA:3.40.50.11210] (54-186)
  IPR035974 Rap/Ran-GAP superfamily [SSF111347] (2-183)
  IPR050989 Rap1/Ran GTPase-activating [PTHR15711] (1-183)